Protein AF-A0A7S2QL88-F1 (afdb_monomer)

Foldseek 3Di:
DDDDPPVNVVVVVVVQCPDPVCVVPPVVVVVCCLQVHCVVLVVLLDVVVLVVLVPDALLV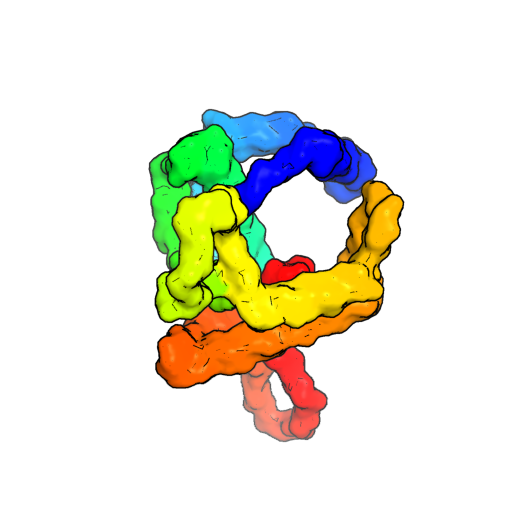NLVVLLVVLVSQCVNCVVVVNDHDPSVVSNCVSCVLNVLLVLLVVVVVCLQFPPPCVVDDPPDPPVPPDPTDTDPVNVVLVVLCVVPFDPPDPDGDDPPDPSVVVSLVVVQVVSVVVCVDPVNVSPVSCVSFAHDDDDDDVPDDPPDPPDRTSYRSSD

Solvent-accessible surface area (backbone atoms only — not comparable to full-atom values): 13022 Å² total; per-residue (Å²): 131,80,87,75,54,68,68,59,51,53,49,51,51,51,53,55,66,67,31,77,93,41,63,86,55,60,60,66,61,52,50,46,42,59,77,76,38,61,68,56,44,53,51,58,39,30,69,67,48,45,53,53,44,74,73,40,59,61,37,56,38,38,52,47,47,55,50,52,50,51,52,51,52,54,43,11,64,75,48,81,73,39,70,66,76,57,52,56,49,30,44,69,65,39,56,65,46,57,44,52,47,55,50,48,51,52,51,50,50,57,35,38,46,77,70,59,77,82,68,63,100,60,67,90,82,67,70,81,66,67,90,51,66,16,76,67,38,50,55,50,50,52,53,49,61,70,71,48,71,81,91,53,101,60,81,79,58,88,82,37,65,66,61,47,50,48,40,53,53,53,48,50,56,51,51,58,54,34,55,35,86,91,62,62,34,58,78,51,50,57,60,28,38,37,82,77,74,80,86,58,96,82,66,70,88,68,73,83,70,69,68,55,43,46,62,94,80,108

pLDDT: mean 86.11, std 13.13, range [46.38, 98.25]

Structure (mmCIF, N/CA/C/O backbone):
data_AF-A0A7S2QL88-F1
#
_entry.id   AF-A0A7S2QL88-F1
#
loop_
_atom_site.group_PDB
_atom_site.id
_atom_site.type_symbol
_atom_site.label_atom_id
_atom_site.label_alt_id
_atom_site.label_comp_id
_atom_site.label_asym_id
_atom_site.label_entity_id
_atom_site.label_seq_id
_atom_site.pdbx_PDB_ins_code
_atom_site.Cartn_x
_atom_site.Cartn_y
_atom_site.Cartn_z
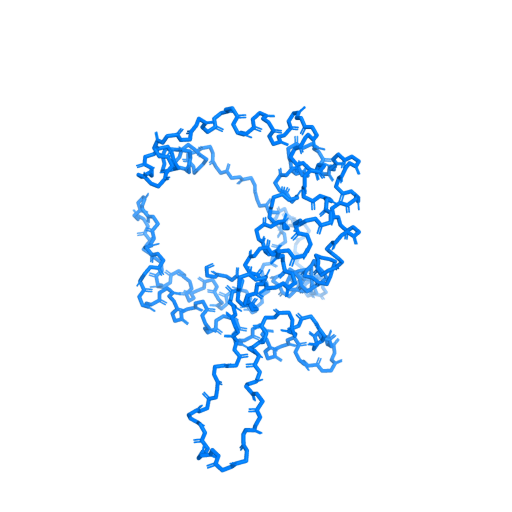_atom_site.occupancy
_atom_site.B_iso_or_equiv
_atom_site.auth_seq_id
_atom_site.auth_comp_id
_atom_site.auth_asym_id
_atom_site.auth_atom_id
_atom_site.pdbx_PDB_model_num
ATOM 1 N N . GLU A 1 1 ? -4.659 6.250 -10.964 1.00 46.38 1 GLU A N 1
ATOM 2 C CA . GLU A 1 1 ? -5.204 4.892 -11.189 1.00 46.38 1 GLU A CA 1
ATOM 3 C C . GLU A 1 1 ? -6.300 5.012 -12.235 1.00 46.38 1 GLU A C 1
ATOM 5 O O . GLU A 1 1 ? -6.979 6.031 -12.216 1.00 46.38 1 GLU A O 1
ATOM 10 N N . GLY A 1 2 ? -6.430 4.065 -13.169 1.00 54.59 2 GLY A N 1
ATOM 11 C CA . GLY A 1 2 ? -7.443 4.151 -14.232 1.00 54.59 2 GLY A CA 1
ATOM 12 C C . GLY A 1 2 ? -8.878 4.189 -13.689 1.00 54.59 2 GLY A C 1
ATOM 13 O O . GLY A 1 2 ? -9.133 3.839 -12.528 1.00 54.59 2 GLY A O 1
ATOM 14 N N . GLU A 1 3 ? -9.828 4.628 -14.514 1.00 62.50 3 GLU A N 1
ATOM 15 C CA . GLU A 1 3 ? -11.246 4.395 -14.235 1.00 62.50 3 GLU A CA 1
ATOM 16 C C . GLU A 1 3 ? -11.482 2.890 -14.086 1.00 62.50 3 GLU A C 1
ATOM 18 O O . GLU A 1 3 ? -11.000 2.086 -14.883 1.00 62.50 3 GLU A O 1
ATOM 23 N N . VAL A 1 4 ? -12.170 2.499 -13.013 1.00 64.50 4 VAL A N 1
ATOM 24 C CA . VAL A 1 4 ? -12.531 1.096 -12.808 1.00 64.50 4 VAL A CA 1
ATOM 25 C C . VAL A 1 4 ? -13.757 0.845 -13.679 1.00 64.50 4 VAL A C 1
ATOM 27 O O . VAL A 1 4 ? -14.762 1.528 -13.472 1.00 64.50 4 VAL A O 1
ATOM 30 N N . PRO A 1 5 ? -13.720 -0.107 -14.628 1.00 78.44 5 PRO A N 1
ATOM 31 C CA . PRO A 1 5 ? -14.884 -0.404 -15.451 1.00 78.44 5 PRO A CA 1
ATOM 32 C C . PRO A 1 5 ? -16.102 -0.706 -14.574 1.00 78.44 5 PRO A C 1
ATOM 34 O O . PRO A 1 5 ? -15.983 -1.436 -13.588 1.00 78.44 5 PRO A O 1
ATOM 37 N N . VAL A 1 6 ? -17.281 -0.198 -14.943 1.00 78.12 6 VAL A N 1
ATOM 38 C CA . VAL A 1 6 ? -18.529 -0.365 -14.165 1.00 78.12 6 VAL A CA 1
ATOM 39 C C . VAL A 1 6 ? -18.801 -1.836 -13.824 1.00 78.12 6 VAL A C 1
ATOM 41 O O . VAL A 1 6 ? -19.208 -2.162 -12.712 1.00 78.12 6 VAL A O 1
ATOM 44 N N . LEU A 1 7 ? -18.489 -2.754 -14.742 1.00 76.44 7 LEU A N 1
ATOM 45 C CA . LEU A 1 7 ? -18.604 -4.197 -14.510 1.00 76.44 7 LEU A CA 1
ATOM 46 C C . LEU A 1 7 ? -17.690 -4.697 -13.381 1.00 76.44 7 LEU A C 1
ATOM 48 O O . LEU A 1 7 ? -18.097 -5.529 -12.575 1.00 76.44 7 LEU A O 1
ATOM 52 N N . ALA A 1 8 ? -16.459 -4.191 -13.291 1.00 72.69 8 ALA A N 1
ATOM 53 C CA . ALA A 1 8 ? -15.547 -4.532 -12.203 1.00 72.69 8 ALA A CA 1
ATOM 54 C C . ALA A 1 8 ? -16.041 -3.973 -10.860 1.00 72.69 8 ALA A C 1
ATOM 56 O O . ALA A 1 8 ? -15.973 -4.680 -9.855 1.00 72.69 8 ALA A O 1
ATOM 57 N N . LEU A 1 9 ? -16.610 -2.762 -10.856 1.00 75.50 9 LEU A N 1
ATOM 58 C CA . LEU A 1 9 ? -17.231 -2.174 -9.667 1.00 75.50 9 LEU A CA 1
ATOM 59 C C . LEU A 1 9 ? -18.405 -3.030 -9.166 1.00 75.50 9 LEU A C 1
ATOM 61 O O . LEU A 1 9 ? -18.425 -3.420 -8.000 1.00 75.50 9 LEU A O 1
ATOM 65 N N . ASN A 1 10 ? -19.337 -3.384 -10.053 1.00 76.81 10 ASN A N 1
ATOM 66 C CA . ASN A 1 10 ? -20.507 -4.197 -9.707 1.00 76.81 10 ASN A CA 1
ATOM 67 C C . ASN A 1 10 ? -20.107 -5.573 -9.160 1.00 76.81 10 ASN A C 1
ATOM 69 O O . ASN A 1 10 ? -20.681 -6.031 -8.173 1.00 76.81 10 ASN A O 1
ATOM 73 N N . ARG A 1 11 ? -19.084 -6.210 -9.747 1.00 77.38 11 ARG A N 1
ATOM 74 C CA . ARG A 1 11 ? -18.528 -7.471 -9.231 1.00 77.38 11 ARG A CA 1
ATOM 75 C C . ARG A 1 11 ? -17.928 -7.313 -7.839 1.00 77.38 11 ARG A C 1
ATOM 77 O O . ARG A 1 11 ? -18.166 -8.163 -6.988 1.00 77.38 11 ARG A O 1
ATOM 84 N N . GLY A 1 12 ? -17.188 -6.231 -7.598 1.00 76.75 12 GLY A N 1
ATOM 85 C CA . GLY A 1 12 ? -16.617 -5.936 -6.284 1.00 76.75 12 GLY A CA 1
ATOM 86 C C . GLY A 1 12 ? -17.692 -5.776 -5.209 1.00 76.75 12 GLY A C 1
ATOM 87 O O . GLY A 1 12 ? -17.584 -6.372 -4.138 1.00 76.75 12 GLY A O 1
ATOM 88 N N . VAL A 1 13 ? -18.764 -5.040 -5.518 1.00 75.81 13 VAL A N 1
ATOM 89 C CA . VAL A 1 13 ? -19.912 -4.873 -4.613 1.00 75.81 13 VAL A CA 1
ATOM 90 C C . VAL A 1 13 ? -20.611 -6.209 -4.367 1.00 75.81 13 VAL A C 1
ATOM 92 O O . VAL A 1 13 ? -20.814 -6.572 -3.211 1.00 75.81 13 VAL A O 1
ATOM 95 N N . ALA A 1 14 ? -20.919 -6.971 -5.421 1.00 78.81 14 ALA A N 1
ATOM 96 C CA . ALA A 1 14 ? -21.564 -8.277 -5.297 1.00 78.81 14 ALA A CA 1
ATOM 97 C C . ALA A 1 14 ? -20.733 -9.239 -4.429 1.00 78.81 14 ALA A C 1
ATOM 99 O O . ALA A 1 14 ? -21.257 -9.814 -3.474 1.00 78.81 14 ALA A O 1
ATOM 100 N N . ALA A 1 15 ? -19.425 -9.336 -4.691 1.00 79.62 15 ALA A N 1
ATOM 101 C CA . ALA A 1 15 ? -18.502 -10.151 -3.907 1.00 79.62 15 ALA A CA 1
ATOM 102 C C . ALA A 1 15 ? -18.477 -9.721 -2.432 1.00 79.62 15 ALA A C 1
ATOM 104 O O . ALA A 1 15 ? -18.618 -10.569 -1.550 1.00 79.62 15 ALA A O 1
ATOM 105 N N . PHE A 1 16 ? -18.382 -8.413 -2.155 1.00 76.12 16 PHE A N 1
ATOM 106 C CA . PHE A 1 16 ? -18.421 -7.880 -0.792 1.00 76.12 16 PHE A CA 1
ATOM 107 C C . PHE A 1 16 ? -19.722 -8.252 -0.071 1.00 76.12 16 PHE A C 1
ATOM 109 O O . PHE A 1 16 ? -19.675 -8.782 1.037 1.00 76.12 16 PHE A O 1
ATOM 116 N N . THR A 1 17 ? -20.875 -8.050 -0.716 1.00 76.19 17 THR A N 1
ATOM 117 C CA . THR A 1 17 ? -22.190 -8.373 -0.135 1.00 76.19 17 THR A CA 1
ATOM 118 C C . THR A 1 17 ? -22.422 -9.871 0.054 1.00 76.19 17 THR A C 1
ATOM 120 O O . THR A 1 17 ? -23.142 -10.264 0.964 1.00 76.19 17 THR A O 1
ATOM 123 N N . SER A 1 18 ? -21.793 -10.712 -0.772 1.00 79.06 18 SER A N 1
ATOM 124 C CA . SER A 1 18 ? -21.872 -12.173 -0.656 1.00 79.06 18 SER A CA 1
ATOM 125 C C . SER A 1 18 ? -20.933 -12.757 0.405 1.00 79.06 18 SER A C 1
ATOM 127 O O . SER A 1 18 ? -21.016 -13.947 0.709 1.00 79.06 18 SER A O 1
ATOM 129 N N . SER A 1 19 ? -20.025 -11.948 0.963 1.00 79.94 19 SER A N 1
ATOM 130 C CA . SER A 1 19 ? -19.038 -12.426 1.927 1.00 79.94 19 SER A CA 1
ATOM 131 C C . SER A 1 19 ? -19.711 -12.822 3.246 1.00 79.94 19 SER A C 1
ATOM 133 O O . SER A 1 19 ? -20.303 -11.964 3.908 1.00 79.94 19 SER A O 1
ATOM 135 N N . PRO A 1 20 ? -19.564 -14.078 3.711 1.00 80.62 20 PRO A N 1
ATOM 136 C CA . PRO A 1 20 ? -20.167 -14.525 4.967 1.00 80.62 20 PRO A CA 1
ATOM 137 C C . PRO A 1 20 ? -19.591 -13.786 6.183 1.00 80.62 20 PRO A C 1
ATOM 139 O O . PRO A 1 20 ? -20.268 -13.646 7.197 1.00 80.62 20 PRO A O 1
ATOM 142 N N . ILE A 1 21 ? -18.369 -13.252 6.065 1.00 79.94 21 ILE A N 1
ATOM 143 C CA . ILE A 1 21 ? -17.697 -12.463 7.110 1.00 79.94 21 ILE A CA 1
ATOM 144 C C . ILE A 1 21 ? -18.442 -11.146 7.369 1.00 79.94 21 ILE A C 1
ATOM 146 O O . ILE A 1 21 ? -18.459 -10.649 8.492 1.00 79.94 21 ILE A O 1
ATOM 150 N N . TYR A 1 22 ? -19.087 -10.598 6.338 1.00 77.88 22 TYR A N 1
ATOM 151 C CA . TYR A 1 22 ? -19.799 -9.323 6.391 1.00 77.88 22 TYR A CA 1
ATOM 152 C C . TYR A 1 22 ? -21.311 -9.489 6.228 1.00 77.88 22 TYR A C 1
ATOM 154 O O . TYR A 1 22 ? -22.000 -8.500 6.006 1.00 77.88 22 TYR A O 1
ATOM 162 N N . GLY A 1 23 ? -21.853 -10.703 6.382 1.00 76.12 23 GLY A N 1
ATOM 163 C CA . GLY A 1 23 ? -23.277 -10.977 6.149 1.00 76.12 23 GLY A CA 1
ATOM 164 C C . GLY A 1 23 ? -24.238 -10.177 7.042 1.00 76.12 23 GLY A C 1
ATOM 165 O O . GLY A 1 23 ? -25.390 -9.975 6.678 1.00 76.12 23 GLY A O 1
ATOM 166 N N . GLN A 1 24 ? -23.764 -9.682 8.192 1.00 81.62 24 GLN A N 1
ATOM 167 C CA . GLN A 1 24 ? -24.521 -8.789 9.084 1.00 81.62 24 GLN A CA 1
ATOM 168 C C . GLN A 1 24 ? -24.176 -7.301 8.900 1.00 81.62 24 GLN A C 1
ATOM 170 O O . GLN A 1 24 ? -24.785 -6.435 9.526 1.00 81.62 24 GLN A O 1
ATOM 175 N N . CYS A 1 25 ? -23.187 -6.981 8.065 1.00 81.94 25 CYS A N 1
ATOM 176 C CA . CYS A 1 25 ? -22.765 -5.613 7.822 1.00 81.94 25 CYS A CA 1
ATOM 177 C C . CYS A 1 25 ? -23.679 -4.971 6.776 1.00 81.94 25 CYS A C 1
ATOM 179 O O . CYS A 1 25 ? -23.724 -5.390 5.619 1.00 81.94 25 CYS A O 1
ATOM 181 N N . GLN A 1 26 ? -24.384 -3.907 7.160 1.00 85.88 26 GLN A N 1
ATOM 182 C CA . GLN A 1 26 ? -25.109 -3.080 6.200 1.00 85.88 26 GLN A CA 1
ATOM 183 C C . GLN A 1 26 ? -24.107 -2.222 5.418 1.00 85.88 26 GLN A C 1
ATOM 185 O O . GLN A 1 26 ? -23.820 -1.086 5.790 1.00 85.88 26 GLN A O 1
ATOM 190 N N . ALA A 1 27 ? -23.571 -2.788 4.333 1.00 81.44 27 ALA A N 1
ATOM 191 C CA . ALA A 1 27 ? -22.531 -2.186 3.498 1.00 81.44 27 ALA A CA 1
ATOM 192 C C . ALA A 1 27 ? -22.819 -0.718 3.152 1.00 81.44 27 ALA A C 1
ATOM 194 O O . ALA A 1 27 ? -21.962 0.138 3.329 1.00 81.44 27 ALA A O 1
ATOM 195 N N . GLN A 1 28 ? -24.045 -0.420 2.714 1.00 82.94 28 GLN A N 1
ATOM 196 C CA . GLN A 1 28 ? -24.441 0.938 2.334 1.00 82.94 28 GLN A CA 1
ATOM 197 C C . GLN A 1 28 ? -24.420 1.903 3.520 1.00 82.94 28 GLN A C 1
ATOM 199 O O . GLN A 1 28 ? -23.892 2.999 3.390 1.00 82.94 28 GLN A O 1
ATOM 204 N N . VAL A 1 29 ? -24.898 1.482 4.694 1.00 88.00 29 VAL A N 1
ATOM 205 C CA . VAL A 1 29 ? -24.848 2.311 5.909 1.00 88.00 29 VAL A CA 1
ATOM 206 C C . VAL A 1 29 ? -23.404 2.582 6.317 1.00 88.00 29 VAL A C 1
ATOM 208 O O . VAL A 1 29 ? -23.073 3.714 6.660 1.00 88.00 29 VAL A O 1
ATOM 211 N N . LEU A 1 30 ? -22.528 1.576 6.229 1.00 86.31 30 LEU A N 1
ATOM 212 C CA . LEU A 1 30 ? -21.107 1.752 6.516 1.00 86.31 30 LEU A CA 1
ATOM 213 C C . LEU A 1 30 ? -20.441 2.705 5.517 1.00 86.31 30 LEU A C 1
ATOM 215 O O . LEU A 1 30 ? -19.678 3.569 5.931 1.00 86.31 30 LEU A O 1
ATOM 219 N N . LEU A 1 31 ? -20.733 2.578 4.219 1.00 86.75 31 LEU A N 1
ATOM 220 C CA . LEU A 1 31 ? -20.180 3.459 3.187 1.00 86.75 31 LEU A CA 1
ATOM 221 C C . LEU A 1 31 ? -20.700 4.895 3.327 1.00 86.75 31 LEU A C 1
ATOM 223 O O . LEU A 1 31 ? -19.913 5.828 3.201 1.00 86.75 31 LEU A O 1
ATOM 227 N N . THR A 1 32 ? -21.984 5.087 3.630 1.00 89.44 32 THR A N 1
ATOM 228 C CA . THR A 1 32 ? -22.555 6.405 3.949 1.00 89.44 32 THR A CA 1
ATOM 229 C C . THR A 1 32 ? -21.913 6.985 5.207 1.00 89.44 32 THR A C 1
ATOM 231 O O . THR A 1 32 ? -21.473 8.129 5.205 1.00 89.44 32 THR A O 1
ATOM 234 N N . GLY A 1 33 ? -21.773 6.193 6.272 1.00 91.19 33 GLY A N 1
ATOM 235 C CA . GLY A 1 33 ? -21.070 6.614 7.484 1.00 91.19 33 GLY A CA 1
ATOM 236 C C . GLY A 1 33 ? -19.604 6.964 7.223 1.00 91.19 33 GLY A C 1
ATOM 237 O O . GLY A 1 33 ? -19.096 7.934 7.775 1.00 91.19 33 GLY A O 1
ATOM 238 N N . TRP A 1 34 ? -18.929 6.217 6.347 1.00 92.12 34 TRP A N 1
ATOM 239 C CA . TRP A 1 34 ? -17.544 6.479 5.979 1.00 92.12 34 TRP A CA 1
ATOM 240 C C . TRP A 1 34 ? -17.406 7.762 5.173 1.00 92.12 34 TRP A C 1
ATOM 242 O O . TRP A 1 34 ? -16.632 8.616 5.577 1.00 92.12 34 TRP A O 1
ATOM 252 N N . TYR A 1 35 ? -18.127 7.920 4.061 1.00 91.94 35 TYR A N 1
ATOM 253 C CA . TYR A 1 35 ? -17.905 9.027 3.122 1.00 91.94 35 TYR A CA 1
ATOM 254 C C . TYR A 1 35 ? -18.670 10.308 3.464 1.00 91.94 35 TYR A C 1
ATOM 256 O O . TYR A 1 35 ? -18.192 11.396 3.150 1.00 91.94 35 TYR A O 1
ATOM 264 N N . ASP A 1 36 ? -19.823 10.198 4.123 1.00 93.19 36 ASP A N 1
ATOM 265 C CA . ASP A 1 36 ? -20.728 11.332 4.325 1.00 93.19 36 ASP A CA 1
ATOM 266 C C . ASP A 1 36 ? -20.719 11.835 5.784 1.00 93.19 36 ASP A C 1
ATOM 268 O O . ASP A 1 36 ? -21.192 12.937 6.058 1.00 93.19 36 ASP A O 1
ATOM 272 N N . GLN A 1 37 ? -20.140 11.080 6.731 1.00 96.00 37 GLN A N 1
ATOM 273 C CA . GLN A 1 37 ? -20.057 11.456 8.152 1.00 96.00 37 GLN A CA 1
ATOM 274 C C . GLN A 1 37 ? -18.613 11.475 8.669 1.00 96.00 37 GLN A C 1
ATOM 276 O O . GLN A 1 37 ? -17.758 10.716 8.216 1.00 96.00 37 GLN A O 1
ATOM 281 N N . ASN A 1 38 ? -18.337 12.333 9.655 1.00 96.25 38 ASN A N 1
ATOM 282 C CA . ASN A 1 38 ? -16.991 12.492 10.224 1.00 96.25 38 ASN A CA 1
ATOM 283 C C . ASN A 1 38 ? -16.686 11.531 11.381 1.00 96.25 38 ASN A C 1
ATOM 285 O O . ASN A 1 38 ? -15.522 11.316 11.693 1.00 96.25 38 ASN A O 1
ATOM 289 N N . GLN A 1 39 ? -17.708 10.904 11.973 1.00 95.88 39 GLN A N 1
ATOM 290 C CA . GLN A 1 39 ? -17.581 10.119 13.209 1.00 95.88 39 GLN A CA 1
ATOM 291 C C . GLN A 1 39 ? -16.533 9.002 13.116 1.00 95.88 39 GLN A C 1
ATOM 293 O O . GLN A 1 39 ? -15.786 8.771 14.065 1.00 95.88 39 GLN A O 1
ATOM 298 N N . LEU A 1 40 ? -16.452 8.316 11.970 1.00 94.44 40 LEU A N 1
ATOM 299 C CA . LEU A 1 40 ? -15.442 7.280 11.765 1.00 94.44 40 LEU A CA 1
ATOM 300 C C . LEU A 1 40 ? -14.040 7.886 11.657 1.00 94.44 40 LEU A C 1
ATOM 302 O O . LEU A 1 40 ? -13.125 7.382 12.295 1.00 94.44 40 LEU A O 1
ATOM 306 N N . LEU A 1 41 ? -13.853 8.988 10.928 1.00 96.31 41 LEU A N 1
ATOM 307 C CA . LEU A 1 41 ? -12.546 9.650 10.870 1.00 96.31 41 LEU A CA 1
ATOM 308 C C . LEU A 1 41 ? -12.113 10.178 12.242 1.00 96.31 41 LEU A C 1
ATOM 310 O O . LEU A 1 41 ? -10.949 10.025 12.602 1.00 96.31 41 LEU A O 1
ATOM 314 N N . ASP A 1 42 ? -13.047 10.715 13.026 1.00 97.25 42 ASP A N 1
ATOM 315 C CA . ASP A 1 42 ? -12.789 11.188 14.389 1.00 97.25 42 ASP A CA 1
ATOM 316 C C . ASP A 1 42 ? -12.366 10.037 15.312 1.00 97.25 42 ASP A C 1
ATOM 318 O O . ASP A 1 42 ? -11.435 10.183 16.102 1.00 97.25 42 ASP A O 1
ATOM 322 N N . LEU A 1 43 ? -12.983 8.858 15.162 1.00 96.62 43 LEU A N 1
ATOM 323 C CA . LEU A 1 43 ? -12.564 7.646 15.865 1.00 96.62 43 LEU A CA 1
ATOM 324 C C . LEU A 1 43 ? -11.131 7.242 15.487 1.00 96.62 43 LEU A C 1
ATOM 326 O O . LEU A 1 43 ? -10.328 6.956 16.372 1.00 96.62 43 LEU A O 1
ATOM 330 N N . PHE A 1 44 ? -10.795 7.229 14.192 1.00 96.88 44 PHE A N 1
ATOM 331 C CA . PHE A 1 44 ? -9.446 6.890 13.717 1.00 96.88 44 PHE A CA 1
ATOM 332 C C . PHE A 1 44 ? -8.395 7.919 14.146 1.00 96.88 44 PHE A C 1
ATOM 334 O O . PHE A 1 44 ? -7.260 7.542 14.424 1.00 96.88 44 PHE A O 1
ATOM 341 N N . ALA A 1 45 ? -8.763 9.196 14.236 1.00 97.56 45 ALA A N 1
ATOM 342 C CA . ALA A 1 45 ? -7.914 10.252 14.780 1.00 97.56 45 ALA A CA 1
ATOM 343 C C . ALA A 1 45 ? -7.768 10.175 16.314 1.00 97.56 45 ALA A C 1
ATOM 345 O O . ALA A 1 45 ? -6.953 10.890 16.894 1.00 97.56 45 ALA A O 1
ATOM 346 N N . GLY A 1 46 ? -8.545 9.318 16.982 1.00 97.12 46 GLY A N 1
ATOM 347 C CA . GLY A 1 46 ? -8.524 9.155 18.427 1.00 97.12 46 GLY A CA 1
ATOM 348 C C . GLY A 1 46 ? -7.263 8.445 18.946 1.00 97.12 46 GLY A C 1
ATOM 349 O O . GLY A 1 46 ? -6.729 7.533 18.300 1.00 97.12 46 GLY A O 1
ATOM 350 N N . PRO A 1 47 ? -6.804 8.781 20.166 1.00 97.69 47 PRO A N 1
ATOM 351 C CA . PRO A 1 47 ? -5.612 8.177 20.760 1.00 97.69 47 PRO A CA 1
ATOM 352 C C . PRO A 1 47 ? -5.759 6.666 20.992 1.00 97.69 47 PRO A C 1
ATOM 354 O O . PRO A 1 47 ? -4.769 5.943 20.951 1.00 97.69 47 PRO A O 1
ATOM 357 N N . GLN A 1 48 ? -6.981 6.162 21.185 1.00 97.50 48 GLN A N 1
ATOM 358 C CA . GLN A 1 48 ? -7.242 4.741 21.425 1.00 97.50 48 GLN A CA 1
ATOM 359 C C . GLN A 1 48 ? -6.848 3.883 20.218 1.00 97.50 48 GLN A C 1
ATOM 361 O O . GLN A 1 48 ? -6.243 2.823 20.388 1.00 97.50 48 GLN A O 1
ATOM 366 N N . ILE A 1 49 ? -7.146 4.351 19.000 1.00 97.81 49 ILE A N 1
ATOM 367 C CA . ILE A 1 49 ? -6.772 3.641 17.773 1.00 97.81 49 ILE A CA 1
ATOM 368 C C . ILE A 1 49 ? -5.257 3.675 17.586 1.00 97.81 49 ILE A C 1
ATOM 370 O O . ILE A 1 49 ? -4.675 2.660 17.206 1.00 97.81 49 ILE A O 1
ATOM 374 N N . ARG A 1 50 ? -4.589 4.784 17.932 1.00 97.81 50 ARG A N 1
ATOM 375 C CA . ARG A 1 50 ? -3.121 4.826 17.929 1.00 97.81 50 ARG A CA 1
ATOM 376 C C . ARG A 1 50 ? -2.509 3.843 18.912 1.00 97.81 50 ARG A C 1
ATOM 378 O O . ARG A 1 50 ? -1.610 3.108 18.525 1.00 97.81 50 ARG A O 1
ATOM 385 N N . THR A 1 51 ? -2.988 3.800 20.152 1.00 98.25 51 THR A N 1
ATOM 386 C CA . THR A 1 51 ? -2.481 2.847 21.146 1.00 98.25 51 THR A CA 1
ATOM 387 C C . THR A 1 51 ? -2.672 1.410 20.667 1.00 98.25 51 THR A C 1
ATOM 389 O O . THR A 1 51 ? -1.738 0.615 20.727 1.00 98.25 51 THR A O 1
ATOM 392 N N . ALA A 1 52 ? -3.846 1.080 20.120 1.00 98.00 52 ALA A N 1
ATOM 393 C CA . ALA A 1 52 ? -4.099 -0.239 19.546 1.00 98.00 52 ALA A CA 1
ATOM 394 C C . ALA A 1 52 ? -3.153 -0.551 18.375 1.00 98.00 52 ALA A C 1
ATOM 396 O O . ALA A 1 52 ? -2.633 -1.663 18.290 1.00 98.00 52 ALA A O 1
ATOM 397 N N . TYR A 1 53 ? -2.899 0.431 17.504 1.00 97.88 53 TYR A N 1
ATOM 398 C CA . TYR A 1 53 ? -1.918 0.327 16.431 1.00 97.88 53 TYR A CA 1
ATOM 399 C C . TYR A 1 53 ? -0.521 0.045 16.989 1.00 97.88 53 TYR A C 1
ATOM 401 O O . TYR A 1 53 ? 0.079 -0.944 16.589 1.00 97.88 53 TYR A O 1
ATOM 409 N N . ASP A 1 54 ? -0.025 0.827 17.948 1.00 97.06 54 ASP A N 1
ATOM 410 C CA . ASP A 1 54 ? 1.323 0.673 18.511 1.00 97.06 54 ASP A CA 1
ATOM 411 C C . ASP A 1 54 ? 1.531 -0.669 19.226 1.00 97.06 54 ASP A C 1
ATOM 413 O O . ASP A 1 54 ? 2.614 -1.249 19.138 1.00 97.06 54 ASP A O 1
ATOM 417 N 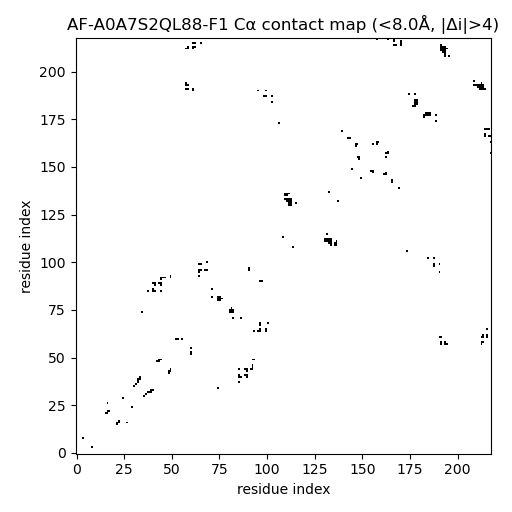N . CYS A 1 55 ? 0.492 -1.198 19.877 1.00 97.12 55 CYS A N 1
ATOM 418 C CA . CYS A 1 55 ? 0.524 -2.511 20.525 1.00 97.12 55 CYS A CA 1
ATOM 419 C C . CYS A 1 55 ? 0.353 -3.690 19.550 1.00 97.12 55 CYS A C 1
ATOM 421 O O . CYS A 1 55 ? 0.550 -4.845 19.939 1.00 97.12 55 CYS A O 1
ATOM 423 N N . ALA A 1 56 ? -0.042 -3.449 18.297 1.00 96.31 56 ALA A N 1
ATOM 424 C CA . ALA A 1 56 ? -0.272 -4.514 17.333 1.00 96.31 56 ALA A CA 1
ATOM 425 C C . ALA A 1 56 ? 1.042 -5.080 16.769 1.00 96.31 56 ALA A C 1
ATOM 427 O O . ALA A 1 56 ? 2.035 -4.381 16.559 1.00 96.31 56 ALA A O 1
ATOM 428 N N . LYS A 1 57 ? 1.019 -6.374 16.417 1.00 94.31 57 LYS A N 1
ATOM 429 C CA . LYS A 1 57 ? 2.126 -7.026 15.697 1.00 94.31 57 LYS A CA 1
ATOM 430 C C . LYS A 1 57 ? 2.454 -6.243 14.424 1.00 94.31 57 LYS A C 1
ATOM 432 O O . LYS A 1 57 ? 1.539 -5.852 13.698 1.00 94.31 57 LYS A O 1
ATOM 437 N N . LYS A 1 58 ? 3.740 -6.094 14.086 1.00 93.88 58 LYS A N 1
ATOM 438 C CA . LYS A 1 58 ? 4.192 -5.291 12.932 1.00 93.88 58 LYS A CA 1
ATOM 439 C C . LYS A 1 58 ? 3.471 -5.589 11.617 1.00 93.88 58 LYS A C 1
ATOM 441 O O . LYS A 1 58 ? 3.085 -4.662 10.915 1.00 93.88 58 LYS A O 1
ATOM 446 N N . ARG A 1 59 ? 3.202 -6.864 11.319 1.00 93.25 59 ARG A N 1
ATOM 447 C CA . ARG A 1 59 ? 2.436 -7.258 10.122 1.00 93.25 59 ARG A CA 1
ATOM 448 C C . ARG A 1 59 ? 1.039 -6.627 10.060 1.00 93.25 59 ARG A C 1
ATOM 450 O O . ARG A 1 59 ? 0.601 -6.209 8.996 1.00 93.25 59 ARG A O 1
ATOM 457 N N . LEU A 1 60 ? 0.360 -6.525 11.207 1.00 94.62 60 LEU A N 1
ATOM 458 C CA . LEU A 1 60 ? -0.981 -5.946 11.314 1.00 94.62 60 LEU A CA 1
ATOM 459 C C . LEU A 1 60 ? -0.924 -4.421 11.223 1.00 94.62 60 LEU A C 1
ATOM 461 O O . LEU A 1 60 ? -1.790 -3.821 10.597 1.00 94.62 60 LEU A O 1
ATOM 465 N N . ARG A 1 61 ? 0.128 -3.806 11.779 1.00 96.38 61 ARG A N 1
ATOM 466 C CA . ARG A 1 61 ? 0.407 -2.372 11.621 1.00 96.38 61 ARG A CA 1
ATOM 467 C C . ARG A 1 61 ? 0.602 -2.003 10.152 1.00 96.38 61 ARG A C 1
ATOM 469 O O . ARG A 1 61 ? -0.073 -1.112 9.648 1.00 96.38 61 ARG A O 1
ATOM 476 N N . ALA A 1 62 ? 1.458 -2.734 9.442 1.00 95.00 62 ALA A N 1
ATOM 477 C CA . ALA A 1 62 ? 1.698 -2.520 8.018 1.00 95.00 62 ALA A CA 1
ATOM 478 C C . ALA A 1 62 ? 0.422 -2.712 7.177 1.00 95.00 62 ALA A C 1
ATOM 480 O O . ALA A 1 62 ? 0.095 -1.864 6.346 1.00 95.00 62 ALA A O 1
ATOM 481 N N . GLN A 1 63 ? -0.346 -3.776 7.441 1.00 94.44 63 GLN A N 1
ATOM 482 C CA . GLN A 1 63 ? -1.635 -4.008 6.785 1.00 94.44 63 GLN A CA 1
ATOM 483 C C . GLN A 1 63 ? -2.622 -2.857 7.035 1.00 94.44 63 GLN A C 1
ATOM 485 O O . GLN A 1 63 ? -3.278 -2.397 6.097 1.00 94.44 63 GLN A O 1
ATOM 490 N N . PHE A 1 64 ? -2.707 -2.375 8.279 1.00 95.94 64 PHE A N 1
ATOM 491 C CA . PHE A 1 64 ? -3.537 -1.235 8.662 1.00 95.94 64 PHE A CA 1
ATOM 492 C C . PHE A 1 64 ? -3.138 0.033 7.902 1.00 95.94 64 PHE A C 1
ATOM 494 O O . PHE A 1 64 ? -4.005 0.668 7.308 1.00 95.94 64 PHE A O 1
ATOM 501 N N . LEU A 1 65 ? -1.844 0.365 7.832 1.00 96.31 65 LEU A N 1
ATOM 502 C CA . LEU A 1 65 ? -1.359 1.530 7.082 1.00 96.31 65 LEU A CA 1
ATOM 503 C C . LEU A 1 65 ? -1.714 1.451 5.595 1.00 96.31 65 LEU A C 1
ATOM 505 O O . LEU A 1 65 ? -2.204 2.426 5.022 1.00 96.31 65 LEU A O 1
ATOM 509 N N . CYS A 1 66 ? -1.512 0.290 4.965 1.00 94.62 66 CYS A N 1
ATOM 510 C CA . CYS A 1 66 ? -1.871 0.100 3.562 1.00 94.62 66 CYS A CA 1
ATOM 511 C C . CYS A 1 66 ? -3.384 0.232 3.343 1.00 94.62 66 CYS A C 1
ATOM 513 O O . CYS A 1 66 ? -3.809 0.861 2.373 1.00 94.62 66 CYS A O 1
ATOM 515 N N . ALA A 1 67 ? -4.203 -0.325 4.240 1.00 93.75 67 ALA A N 1
ATOM 516 C CA . ALA A 1 67 ? -5.656 -0.197 4.179 1.00 93.75 67 ALA A CA 1
ATOM 517 C C . ALA A 1 67 ? -6.111 1.257 4.366 1.00 93.75 67 ALA A C 1
ATOM 519 O O . ALA A 1 67 ? -6.910 1.747 3.570 1.00 93.75 67 ALA A O 1
ATOM 520 N N . LEU A 1 68 ? -5.558 1.958 5.356 1.00 95.81 68 LEU A N 1
ATOM 521 C CA . LEU A 1 68 ? -5.890 3.345 5.658 1.00 95.81 68 LEU A CA 1
ATOM 522 C C . LEU A 1 68 ? -5.505 4.271 4.501 1.00 95.81 68 LEU A C 1
ATOM 524 O O . LEU A 1 68 ? -6.322 5.078 4.070 1.00 95.81 68 LEU A O 1
ATOM 528 N N . ASN A 1 69 ? -4.321 4.078 3.908 1.00 94.94 69 ASN A N 1
ATOM 529 C CA . ASN A 1 69 ? -3.913 4.824 2.720 1.00 94.94 69 ASN A CA 1
ATOM 530 C C . ASN A 1 69 ? -4.837 4.572 1.520 1.00 94.94 69 ASN A C 1
ATOM 532 O O . ASN A 1 69 ? -5.210 5.521 0.832 1.00 94.94 69 ASN A O 1
ATOM 536 N N . ARG A 1 70 ? -5.230 3.314 1.270 1.00 93.12 70 ARG A N 1
ATOM 537 C CA . ARG A 1 70 ? -6.209 2.986 0.217 1.00 93.12 70 ARG A CA 1
ATOM 538 C C . ARG A 1 70 ? -7.548 3.672 0.468 1.00 93.12 70 ARG A C 1
ATOM 540 O O . ARG A 1 70 ? -8.134 4.195 -0.473 1.00 93.12 70 ARG A O 1
ATOM 547 N N . ALA A 1 71 ? -8.006 3.714 1.716 1.00 93.31 71 ALA A N 1
ATOM 548 C CA . ALA A 1 71 ? -9.241 4.397 2.075 1.00 93.31 71 ALA A CA 1
ATOM 549 C C . ALA A 1 71 ? -9.149 5.913 1.827 1.00 93.31 71 ALA A C 1
ATOM 551 O O . ALA A 1 71 ? -10.083 6.496 1.279 1.00 93.31 71 ALA A O 1
ATOM 552 N N . THR A 1 72 ? -8.004 6.537 2.125 1.00 94.94 72 THR A N 1
ATOM 553 C CA . THR A 1 72 ? -7.776 7.952 1.804 1.00 94.94 72 THR A CA 1
ATOM 554 C C . THR A 1 72 ? -7.785 8.215 0.298 1.00 94.94 72 THR A C 1
ATOM 556 O O . THR A 1 72 ? -8.375 9.193 -0.146 1.00 94.94 72 THR A O 1
ATOM 559 N N . LEU A 1 73 ? -7.136 7.359 -0.500 1.00 91.88 73 LEU A N 1
ATOM 560 C CA . LEU A 1 73 ? -7.122 7.491 -1.963 1.00 91.88 73 LEU A CA 1
ATOM 561 C C . LEU A 1 73 ? -8.518 7.281 -2.563 1.00 91.88 73 LEU A C 1
ATOM 563 O O . LEU A 1 73 ? -8.909 7.997 -3.482 1.00 91.88 73 LEU A O 1
ATOM 567 N N . ALA A 1 74 ? -9.285 6.330 -2.024 1.00 90.81 74 ALA A N 1
ATOM 568 C CA . ALA A 1 74 ? -10.661 6.091 -2.437 1.00 90.81 74 ALA A CA 1
ATOM 569 C C . ALA A 1 74 ? -11.567 7.295 -2.133 1.00 90.81 74 ALA A C 1
ATOM 571 O O . ALA A 1 74 ? -12.408 7.644 -2.959 1.00 90.81 74 ALA A O 1
ATOM 572 N N . GLU A 1 75 ? -11.386 7.949 -0.981 1.00 93.62 75 GLU A N 1
ATOM 573 C CA . GLU A 1 75 ? -12.088 9.201 -0.680 1.00 93.62 75 GLU A CA 1
ATOM 574 C C . GLU A 1 75 ? -11.666 10.327 -1.623 1.00 93.62 75 GLU A C 1
ATOM 576 O O . GLU A 1 75 ? -12.537 10.950 -2.225 1.00 93.62 75 GLU A O 1
ATOM 581 N N . ALA A 1 76 ? -10.359 10.523 -1.829 1.00 93.44 76 ALA A N 1
ATOM 582 C CA . ALA A 1 76 ? -9.847 11.529 -2.757 1.00 93.44 76 ALA A CA 1
ATOM 583 C C . ALA A 1 76 ? -10.498 11.393 -4.139 1.00 93.44 76 ALA A C 1
ATOM 585 O O . ALA A 1 76 ? -11.078 12.342 -4.660 1.00 93.44 76 ALA A O 1
ATOM 586 N N . LYS A 1 77 ? -10.518 10.173 -4.684 1.00 89.94 77 LYS A N 1
ATOM 587 C CA . LYS A 1 77 ? -11.133 9.886 -5.984 1.00 89.94 77 LYS A CA 1
ATOM 588 C C . LYS A 1 77 ? -12.630 10.216 -6.030 1.00 89.94 77 LYS A C 1
ATOM 590 O O . LYS A 1 77 ? -13.119 10.653 -7.066 1.00 89.94 77 LYS A O 1
ATOM 595 N N . ARG A 1 78 ? -13.367 10.014 -4.931 1.00 89.00 78 ARG A N 1
ATOM 596 C CA . ARG A 1 78 ? -14.805 10.333 -4.843 1.00 89.00 78 ARG A CA 1
ATOM 597 C C . ARG A 1 78 ? -15.067 11.842 -4.786 1.00 89.00 78 ARG A C 1
ATOM 599 O O . ARG A 1 78 ? -16.126 12.282 -5.223 1.00 89.00 78 ARG A O 1
ATOM 606 N N . HIS A 1 79 ? -14.122 12.623 -4.272 1.00 91.50 79 HIS A N 1
ATOM 607 C CA . HIS A 1 79 ? -14.273 14.059 -4.042 1.00 91.50 79 HIS A CA 1
ATOM 608 C C . HIS A 1 79 ? -13.290 14.893 -4.882 1.00 91.50 79 HIS A C 1
ATOM 610 O O . HIS A 1 79 ? -12.689 15.833 -4.371 1.00 91.50 79 HIS A O 1
ATOM 616 N N . ASN A 1 80 ? -13.143 14.578 -6.177 1.00 91.62 80 ASN A N 1
ATOM 617 C CA . ASN A 1 80 ? -12.310 15.335 -7.128 1.00 91.62 80 ASN A CA 1
ATOM 618 C C . ASN A 1 80 ? -10.867 15.555 -6.629 1.00 91.62 80 ASN A C 1
ATOM 620 O O . ASN A 1 80 ? -10.382 16.683 -6.551 1.00 91.62 80 ASN A O 1
ATOM 624 N N . ASP A 1 81 ? -10.213 14.463 -6.233 1.00 92.31 81 ASP A N 1
ATOM 625 C CA . ASP A 1 81 ? -8.859 14.411 -5.667 1.00 92.31 81 ASP A CA 1
ATOM 626 C C . ASP A 1 81 ? -8.671 15.173 -4.338 1.00 92.31 81 ASP A C 1
ATOM 628 O O . ASP A 1 81 ? -7.543 15.389 -3.890 1.00 92.31 81 ASP A O 1
ATOM 632 N N . CYS A 1 82 ? -9.761 15.524 -3.649 1.00 94.19 82 CYS A N 1
ATOM 633 C CA . CYS A 1 82 ? -9.740 16.162 -2.332 1.00 94.19 82 CYS A CA 1
ATOM 634 C C . CYS A 1 82 ? -10.201 15.205 -1.226 1.00 94.19 82 CYS A C 1
ATOM 636 O O . CYS A 1 82 ? -11.045 14.346 -1.440 1.00 94.19 82 CYS A O 1
ATOM 638 N N . VAL A 1 83 ? -9.689 15.374 -0.008 1.00 95.62 83 VAL A N 1
ATOM 639 C CA . VAL A 1 83 ? -10.162 14.635 1.177 1.00 95.62 83 VAL A CA 1
ATOM 640 C C . VAL A 1 83 ? -10.741 15.599 2.203 1.00 95.62 83 VAL A C 1
ATOM 642 O O . VAL A 1 83 ? -10.330 16.760 2.264 1.00 95.62 83 VAL A O 1
ATOM 645 N N . ARG A 1 84 ? -11.695 15.138 3.019 1.00 96.44 84 ARG A N 1
ATOM 646 C CA . ARG A 1 84 ? -12.282 15.972 4.081 1.00 96.44 84 ARG A CA 1
ATOM 647 C C . ARG A 1 84 ? -11.226 16.393 5.104 1.00 96.44 84 ARG A C 1
ATOM 649 O O . ARG A 1 84 ? -10.258 15.674 5.345 1.00 96.44 84 ARG A O 1
ATOM 656 N N . GLY A 1 85 ? -11.447 17.533 5.762 1.00 96.25 85 GLY A N 1
ATOM 657 C CA . GLY A 1 85 ? -10.497 18.116 6.720 1.00 96.25 85 GLY A CA 1
ATOM 658 C C . GLY A 1 85 ? -10.081 17.169 7.854 1.00 96.25 85 GLY A C 1
ATOM 659 O O . GLY A 1 85 ? -8.917 17.166 8.244 1.00 96.25 85 GLY A O 1
ATOM 660 N N . ASN A 1 86 ? -10.982 16.302 8.325 1.00 96.31 86 ASN A N 1
ATOM 661 C CA . ASN A 1 86 ? -10.719 15.343 9.406 1.00 96.31 86 ASN A CA 1
ATOM 662 C C . ASN A 1 86 ? -9.611 14.330 9.060 1.00 96.31 86 ASN A C 1
ATOM 664 O O . ASN A 1 86 ? -8.948 13.818 9.962 1.00 96.31 86 ASN A O 1
ATOM 668 N N . TRP A 1 87 ? -9.321 14.096 7.773 1.00 97.31 87 TRP A N 1
ATOM 669 C CA . TRP A 1 87 ? -8.160 13.296 7.374 1.00 97.31 87 TRP A CA 1
ATOM 670 C C . TRP A 1 87 ? -6.834 13.885 7.830 1.00 97.31 87 TRP A C 1
ATOM 672 O O . TRP A 1 87 ? -5.900 13.121 8.054 1.00 97.31 87 TRP A O 1
ATOM 682 N N . GLN A 1 88 ? -6.736 15.206 8.007 1.00 97.00 88 GLN A N 1
ATOM 683 C CA . GLN A 1 88 ? -5.521 15.827 8.535 1.00 97.00 88 GLN A CA 1
ATOM 684 C C . GLN A 1 88 ? -5.208 15.309 9.942 1.00 97.00 88 GLN A C 1
AT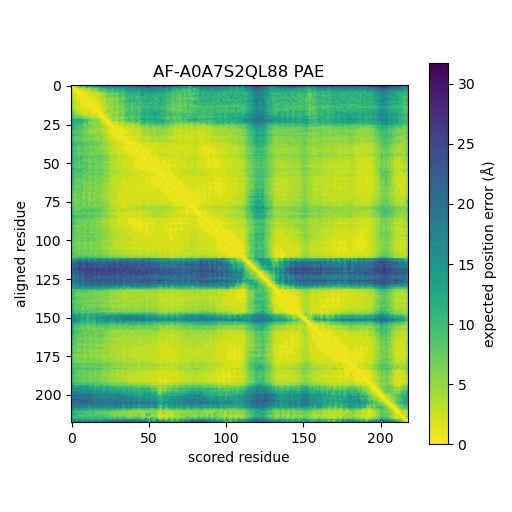OM 686 O O . GLN A 1 88 ? -4.064 14.962 10.222 1.00 97.00 88 GLN A O 1
ATOM 691 N N . ALA A 1 89 ? -6.226 15.151 10.795 1.00 97.94 89 ALA A N 1
ATOM 692 C CA . ALA A 1 89 ? -6.051 14.589 12.131 1.00 97.94 89 ALA A CA 1
ATOM 693 C C . ALA A 1 89 ? -5.620 13.113 12.075 1.00 97.94 89 ALA A C 1
ATOM 695 O O . ALA A 1 89 ? -4.695 12.711 12.777 1.00 97.94 89 ALA A O 1
ATOM 696 N N . VAL A 1 90 ? -6.212 12.319 11.176 1.00 98.06 90 VAL A N 1
ATOM 697 C CA . VAL A 1 90 ? -5.804 10.920 10.951 1.00 98.06 90 VAL A CA 1
ATOM 698 C C . VAL A 1 90 ? -4.353 10.834 10.455 1.00 98.06 90 VAL A C 1
ATOM 700 O O . VAL A 1 90 ? -3.576 10.030 10.960 1.00 98.06 90 VAL A O 1
ATOM 703 N N . MET A 1 91 ? -3.952 11.675 9.498 1.00 97.44 91 MET A N 1
ATOM 704 C CA . MET A 1 91 ? -2.578 11.706 8.978 1.00 97.44 91 MET A CA 1
ATOM 705 C C . MET A 1 91 ? -1.564 12.160 10.031 1.00 97.44 91 MET A C 1
ATOM 707 O O . MET A 1 91 ? -0.458 11.628 10.072 1.00 97.44 91 MET A O 1
ATOM 711 N N . MET A 1 92 ? -1.941 13.095 10.906 1.00 97.56 92 MET A N 1
ATOM 712 C CA . MET A 1 92 ? -1.126 13.472 12.062 1.00 97.56 92 MET A CA 1
ATOM 713 C C . MET A 1 92 ? -0.974 12.318 13.059 1.00 97.56 92 MET A C 1
ATOM 715 O O . MET A 1 92 ? 0.101 12.145 13.629 1.00 97.56 92 MET A O 1
ATOM 719 N N . GLN A 1 93 ? -2.025 11.517 13.254 1.00 98.06 93 GLN A N 1
ATOM 720 C CA . GLN A 1 93 ? -2.001 10.359 14.149 1.00 98.06 93 GLN A CA 1
ATOM 721 C C . GLN A 1 93 ? -1.158 9.195 13.591 1.00 98.06 93 GLN A C 1
ATOM 723 O O . GLN A 1 93 ? -0.561 8.426 14.353 1.00 98.06 93 GLN A O 1
ATOM 728 N N . PHE A 1 94 ? -1.084 9.075 12.263 1.00 98.06 94 PHE A N 1
ATOM 729 C CA . PHE A 1 94 ? -0.343 8.034 11.544 1.00 98.06 94 PHE A CA 1
ATOM 730 C C . PHE A 1 94 ? 0.62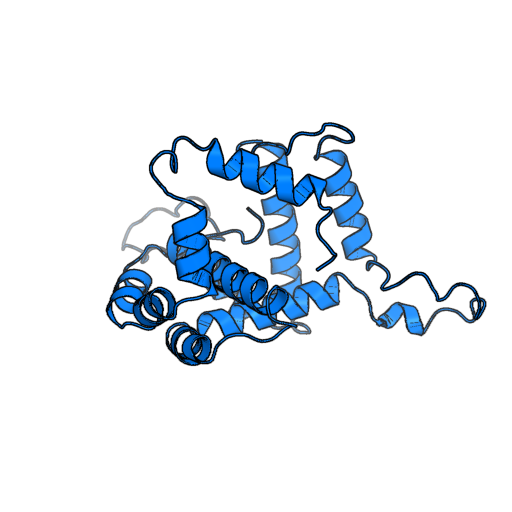0 8.646 10.515 1.00 98.06 94 PHE A C 1
ATOM 732 O O . PHE A 1 94 ? 0.403 8.509 9.303 1.00 98.06 94 PHE A O 1
ATOM 739 N N . PRO A 1 95 ? 1.713 9.296 10.960 1.00 97.62 95 PRO A N 1
ATOM 740 C CA . PRO A 1 95 ? 2.700 9.891 10.055 1.00 97.62 95 PRO A CA 1
ATOM 741 C C . PRO A 1 95 ? 3.358 8.853 9.130 1.00 97.62 95 PRO A C 1
ATOM 743 O O . PRO A 1 95 ? 3.881 9.198 8.069 1.00 97.62 95 PRO A O 1
ATOM 746 N N . GLU A 1 96 ? 3.297 7.565 9.481 1.00 97.69 96 GLU A N 1
ATOM 747 C CA . GLU A 1 96 ? 3.756 6.457 8.647 1.00 97.69 96 GLU A CA 1
ATOM 748 C C . GLU A 1 96 ? 3.019 6.361 7.299 1.00 97.69 96 GLU A C 1
ATOM 750 O O . GLU A 1 96 ? 3.580 5.830 6.338 1.00 97.69 96 GLU A O 1
ATOM 755 N N . ILE A 1 97 ? 1.813 6.934 7.183 1.00 96.38 97 ILE A N 1
ATOM 756 C CA . ILE A 1 97 ? 1.106 7.077 5.901 1.00 96.38 97 ILE A CA 1
ATOM 757 C C . ILE A 1 97 ? 1.921 7.933 4.926 1.00 96.38 97 ILE A C 1
ATOM 759 O O . ILE A 1 97 ? 2.001 7.589 3.749 1.00 96.38 97 ILE A O 1
ATOM 763 N N . GLY A 1 98 ? 2.541 9.020 5.399 1.00 95.88 98 GLY A N 1
ATOM 764 C CA . GLY A 1 98 ? 3.372 9.894 4.566 1.00 95.88 98 GLY A CA 1
ATOM 765 C C . GLY A 1 98 ? 4.563 9.139 3.981 1.00 95.88 98 GLY A C 1
ATOM 766 O O . GLY A 1 98 ? 4.769 9.149 2.771 1.00 95.88 98 GLY A O 1
ATOM 767 N N . MET A 1 99 ? 5.259 8.366 4.819 1.00 96.25 99 MET A N 1
ATOM 768 C CA . MET A 1 99 ? 6.339 7.486 4.365 1.00 96.25 99 MET A CA 1
ATOM 769 C C . MET A 1 99 ? 5.825 6.465 3.334 1.00 96.25 99 MET A C 1
ATOM 771 O O . MET A 1 99 ? 6.397 6.310 2.256 1.00 96.25 99 MET A O 1
ATOM 775 N N . TRP A 1 100 ? 4.713 5.784 3.605 1.00 95.38 100 TRP A N 1
ATOM 776 C CA . TRP A 1 100 ? 4.166 4.838 2.633 1.00 95.38 100 TRP A CA 1
ATOM 777 C C . TRP A 1 100 ? 3.826 5.501 1.283 1.00 95.38 100 TRP A C 1
ATOM 779 O O . TRP A 1 100 ? 4.124 4.930 0.233 1.00 95.38 100 TRP A O 1
ATOM 789 N N . ARG A 1 101 ? 3.271 6.718 1.293 1.00 94.50 101 ARG A N 1
ATOM 790 C CA . ARG A 1 101 ? 2.963 7.485 0.074 1.00 94.50 101 ARG A CA 1
ATOM 791 C C . ARG A 1 101 ? 4.204 7.861 -0.718 1.00 94.50 101 ARG A C 1
ATOM 793 O O . ARG A 1 101 ? 4.217 7.652 -1.923 1.00 94.50 101 ARG A O 1
ATOM 800 N N . GLU A 1 102 ? 5.253 8.333 -0.057 1.00 95.88 102 GLU A N 1
ATOM 801 C CA . GLU A 1 102 ? 6.520 8.657 -0.721 1.00 95.88 102 GLU A CA 1
ATOM 802 C C . GLU A 1 102 ? 7.123 7.434 -1.428 1.00 95.88 102 GLU A C 1
ATOM 804 O O . GLU A 1 102 ? 7.551 7.525 -2.581 1.00 95.88 102 GLU A O 1
ATOM 809 N N . LEU A 1 103 ? 7.117 6.269 -0.769 1.00 95.81 103 LEU A N 1
ATOM 810 C CA . LEU A 1 103 ? 7.561 5.019 -1.390 1.00 95.81 103 LEU A CA 1
ATOM 811 C C . LEU A 1 103 ? 6.666 4.639 -2.575 1.00 95.81 103 LEU A C 1
ATOM 813 O O . LEU A 1 103 ? 7.172 4.269 -3.635 1.00 95.81 103 LEU A O 1
ATOM 817 N N . TYR A 1 104 ? 5.347 4.750 -2.415 1.00 93.50 104 TYR A N 1
ATOM 818 C CA . TYR A 1 104 ? 4.391 4.475 -3.483 1.00 93.50 104 TYR A CA 1
ATOM 819 C C . TYR A 1 104 ? 4.602 5.384 -4.699 1.00 93.50 104 TYR A C 1
ATOM 821 O O . TYR A 1 104 ? 4.618 4.892 -5.826 1.00 93.50 104 TYR A O 1
ATOM 829 N N . ASP A 1 105 ? 4.828 6.680 -4.495 1.00 92.94 105 ASP A N 1
ATOM 830 C CA . ASP A 1 105 ? 5.077 7.634 -5.575 1.00 92.94 105 ASP A CA 1
ATOM 831 C C . ASP A 1 105 ? 6.386 7.325 -6.305 1.00 92.94 105 ASP A C 1
ATOM 833 O O . ASP A 1 105 ? 6.425 7.339 -7.538 1.00 92.94 105 ASP A O 1
ATOM 837 N N . LYS A 1 106 ? 7.441 6.938 -5.580 1.00 94.69 106 LYS A N 1
ATOM 838 C CA . LYS A 1 106 ? 8.688 6.453 -6.189 1.00 94.69 106 LYS A CA 1
ATOM 839 C C . LYS A 1 106 ? 8.462 5.188 -7.018 1.00 94.69 106 LYS A C 1
ATOM 841 O O . LYS A 1 106 ? 8.915 5.121 -8.161 1.00 94.69 106 LYS A O 1
ATOM 846 N N . ILE A 1 107 ? 7.715 4.210 -6.501 1.00 94.25 107 ILE A N 1
ATOM 847 C CA . ILE A 1 107 ? 7.345 3.002 -7.259 1.00 94.25 107 ILE A CA 1
ATOM 848 C C . ILE A 1 107 ? 6.532 3.384 -8.500 1.00 94.25 107 ILE A C 1
ATOM 850 O O . ILE A 1 107 ? 6.799 2.886 -9.592 1.00 94.25 107 ILE A O 1
ATOM 854 N N . ARG A 1 108 ? 5.575 4.305 -8.372 1.00 91.88 108 ARG A N 1
ATOM 855 C CA . ARG A 1 108 ? 4.768 4.803 -9.488 1.00 91.88 108 ARG A CA 1
ATOM 856 C C . ARG A 1 108 ? 5.646 5.446 -10.563 1.00 91.88 108 ARG A C 1
ATOM 858 O O . ARG A 1 108 ? 5.441 5.162 -11.739 1.00 91.88 108 ARG A O 1
ATOM 865 N N . MET A 1 109 ? 6.640 6.248 -10.187 1.00 91.25 109 MET A N 1
ATOM 866 C CA . MET A 1 109 ? 7.618 6.805 -11.130 1.00 91.25 109 MET A CA 1
ATOM 867 C C . MET A 1 109 ? 8.485 5.718 -11.783 1.00 91.25 109 MET A C 1
ATOM 869 O O . MET A 1 109 ? 8.791 5.813 -12.965 1.00 91.25 109 MET A O 1
ATOM 873 N N . ARG A 1 110 ? 8.833 4.641 -11.068 1.00 93.00 110 ARG A N 1
ATOM 874 C CA . ARG A 1 110 ? 9.527 3.482 -11.664 1.00 93.00 110 ARG A CA 1
ATOM 875 C C . ARG A 1 110 ? 8.653 2.751 -12.687 1.00 93.00 110 ARG A C 1
ATOM 877 O O . ARG A 1 110 ? 9.154 2.272 -13.706 1.00 93.00 110 ARG A O 1
ATOM 884 N N . VAL A 1 111 ? 7.352 2.631 -12.416 1.00 92.69 111 VAL A N 1
ATOM 885 C CA . VAL A 1 111 ? 6.382 1.969 -13.306 1.00 92.69 111 VAL A CA 1
ATOM 886 C C . VAL A 1 111 ? 6.211 2.756 -14.606 1.00 92.69 111 VAL A C 1
ATOM 888 O O . VAL A 1 111 ? 6.139 2.158 -15.680 1.00 92.69 111 VAL A O 1
ATOM 891 N N . TRP A 1 112 ? 6.151 4.083 -14.516 1.00 88.06 112 TRP A N 1
ATOM 892 C CA . TRP A 1 112 ? 5.880 4.975 -15.640 1.00 88.06 112 TRP A CA 1
ATOM 893 C C . TRP A 1 112 ? 7.122 5.808 -15.945 1.00 88.06 112 TRP A C 1
ATOM 895 O O . TRP A 1 112 ? 7.401 6.787 -15.257 1.00 88.06 112 TRP A O 1
ATOM 905 N N . SER A 1 113 ? 7.880 5.419 -16.973 1.00 72.50 113 SER A N 1
ATOM 906 C CA . SER A 1 113 ? 9.090 6.156 -17.342 1.00 72.50 113 SER A CA 1
ATOM 907 C C . SER A 1 113 ? 8.716 7.542 -17.868 1.00 72.50 113 SER A C 1
ATOM 909 O O . SER A 1 113 ? 7.967 7.649 -18.836 1.00 72.50 113 SER A O 1
ATOM 911 N N . ARG A 1 114 ? 9.263 8.605 -17.266 1.00 61.78 114 ARG A N 1
ATOM 912 C CA . ARG A 1 114 ? 9.254 9.945 -17.880 1.00 61.78 114 ARG A CA 1
ATOM 913 C C . ARG A 1 114 ? 10.282 10.067 -19.010 1.00 61.78 114 ARG A C 1
ATOM 915 O O . ARG A 1 114 ? 10.156 10.947 -19.851 1.00 61.78 114 ARG A O 1
ATOM 922 N N . ASP A 1 115 ? 11.274 9.180 -19.053 1.00 54.81 115 ASP A N 1
ATOM 923 C CA . ASP A 1 115 ? 12.504 9.383 -19.825 1.00 54.81 115 ASP A CA 1
ATOM 924 C C . ASP A 1 115 ? 12.510 8.752 -21.225 1.00 54.81 115 ASP A C 1
ATOM 926 O O . ASP A 1 115 ? 13.472 8.942 -21.971 1.00 54.81 115 ASP A O 1
ATOM 930 N N . GLU A 1 116 ? 11.432 8.085 -21.659 1.00 53.09 116 GLU A N 1
ATOM 931 C CA . GLU A 1 116 ? 11.274 7.773 -23.095 1.00 53.09 116 GLU A CA 1
ATOM 932 C C . GLU A 1 116 ? 11.043 9.053 -23.937 1.00 53.09 116 GLU A C 1
ATOM 934 O O . GLU A 1 116 ? 11.262 9.038 -25.142 1.00 53.09 116 GLU A O 1
ATOM 939 N N . ILE A 1 117 ? 10.757 10.206 -23.310 1.00 52.28 117 ILE A N 1
ATOM 940 C CA . ILE A 1 117 ? 10.531 11.502 -23.986 1.00 52.28 117 ILE A CA 1
ATOM 941 C C . ILE A 1 117 ? 11.768 12.015 -24.760 1.00 52.28 117 ILE A C 1
ATOM 943 O O . ILE A 1 117 ? 11.637 12.857 -25.645 1.00 52.28 117 ILE A O 1
ATOM 947 N N . LYS A 1 118 ? 12.988 11.517 -24.495 1.00 51.81 118 LYS A N 1
ATOM 948 C CA . LYS A 1 118 ? 14.201 11.945 -25.236 1.00 51.81 118 LYS A CA 1
ATOM 949 C C . LYS A 1 118 ? 14.629 11.027 -26.386 1.00 51.81 118 LYS A C 1
ATOM 951 O O . LYS A 1 118 ? 15.597 11.345 -27.077 1.00 51.81 118 LYS A O 1
ATOM 956 N N . ARG A 1 119 ? 13.941 9.909 -26.614 1.00 52.47 119 ARG A N 1
ATOM 957 C CA . ARG A 1 119 ? 14.182 9.002 -27.745 1.00 52.47 119 ARG A CA 1
ATOM 958 C C . ARG A 1 119 ? 12.815 8.698 -28.337 1.00 52.47 119 ARG A C 1
ATOM 960 O O . ARG A 1 119 ? 12.151 7.770 -27.921 1.00 52.47 119 ARG A O 1
ATOM 967 N N . GLU A 1 120 ? 12.305 9.529 -29.220 1.00 48.09 120 GLU A N 1
ATOM 968 C CA . GLU A 1 120 ? 12.730 9.561 -30.610 1.00 48.09 120 GLU A CA 1
ATOM 969 C C . GLU A 1 120 ? 12.167 10.836 -31.244 1.00 48.09 120 GLU A C 1
ATOM 971 O O . GLU A 1 120 ? 11.139 11.355 -30.822 1.00 48.09 120 GLU A O 1
ATOM 976 N N . ARG A 1 121 ? 12.786 11.307 -32.329 1.00 54.53 121 ARG A N 1
ATOM 977 C CA . ARG A 1 121 ? 12.097 12.109 -33.352 1.00 54.53 121 ARG A CA 1
ATOM 978 C C . ARG A 1 121 ? 11.035 11.241 -34.057 1.00 54.53 121 ARG A C 1
ATOM 980 O O . ARG A 1 121 ? 11.081 11.067 -35.271 1.00 54.53 121 ARG A O 1
ATOM 987 N N . GLY A 1 122 ? 10.166 10.613 -33.273 1.00 54.94 122 GLY A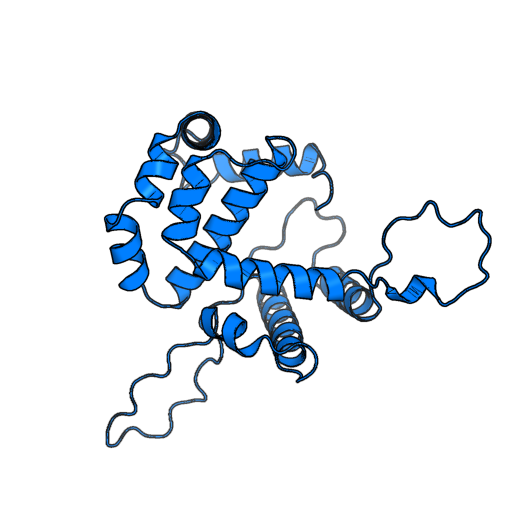 N 1
ATOM 988 C CA . GLY A 1 122 ? 8.996 9.885 -33.715 1.00 54.94 122 GLY A CA 1
ATOM 989 C C . GLY A 1 122 ? 7.923 10.893 -34.088 1.00 54.94 122 GLY A C 1
ATOM 990 O O . GLY A 1 122 ? 7.842 11.974 -33.511 1.00 54.94 122 GLY A O 1
ATOM 991 N N . SER A 1 123 ? 7.179 10.550 -35.130 1.00 57.72 123 SER A N 1
ATOM 992 C CA . SER A 1 123 ? 6.004 11.252 -35.632 1.00 57.72 123 SER A CA 1
ATOM 993 C C . SER A 1 123 ? 5.213 11.966 -34.524 1.00 57.72 123 SER A C 1
ATOM 995 O O . SER A 1 123 ? 4.680 11.321 -33.629 1.00 57.72 123 SER A O 1
ATOM 997 N N . MET A 1 124 ? 5.071 13.290 -34.647 1.00 56.09 124 MET A N 1
ATOM 998 C CA . MET A 1 124 ? 4.217 14.156 -33.812 1.00 56.09 124 MET A CA 1
ATOM 999 C C . MET A 1 124 ? 2.740 13.697 -33.758 1.00 56.09 124 MET A C 1
ATOM 1001 O O . MET A 1 124 ? 1.948 14.250 -33.003 1.00 56.09 124 MET A O 1
ATOM 1005 N N . TRP A 1 125 ? 2.360 12.707 -34.570 1.00 65.44 125 TRP A N 1
ATOM 1006 C CA . TRP A 1 125 ? 0.997 12.200 -34.702 1.00 65.44 125 TRP A CA 1
ATOM 1007 C C . TRP A 1 125 ? 0.714 10.914 -33.907 1.00 65.44 125 TRP A C 1
ATOM 1009 O O . TRP A 1 125 ? -0.447 10.534 -33.829 1.00 65.44 125 TRP A O 1
ATOM 1019 N N . ASP A 1 126 ? 1.718 10.276 -33.287 1.00 58.31 126 ASP A N 1
ATOM 1020 C CA . ASP A 1 126 ? 1.529 9.047 -32.481 1.00 58.31 126 ASP A CA 1
ATOM 1021 C C . ASP A 1 126 ? 1.477 9.308 -30.954 1.00 58.31 126 ASP A C 1
ATOM 1023 O O . ASP A 1 126 ? 1.445 8.373 -30.152 1.00 58.31 126 ASP A O 1
ATOM 1027 N N . ASP A 1 127 ? 1.452 10.577 -30.530 1.00 55.19 127 ASP A N 1
ATOM 1028 C CA . ASP A 1 127 ? 1.547 10.997 -29.119 1.00 55.19 127 ASP A CA 1
ATOM 1029 C C . ASP A 1 127 ? 0.206 10.993 -28.340 1.00 55.19 127 ASP A C 1
ATOM 1031 O O . ASP A 1 127 ? 0.154 11.454 -27.198 1.00 55.19 127 ASP A O 1
ATOM 1035 N N . GLU A 1 128 ? -0.888 10.453 -28.895 1.00 57.28 128 GLU A N 1
ATOM 1036 C CA . GLU A 1 128 ? -2.147 10.288 -28.135 1.00 57.28 128 GLU A CA 1
ATOM 1037 C C . GLU A 1 128 ? -2.170 9.045 -27.227 1.00 57.28 128 GLU A C 1
ATOM 1039 O O . GLU A 1 128 ? -3.023 8.926 -26.341 1.00 57.28 128 GLU A O 1
ATOM 1044 N N . GLU A 1 129 ? -1.221 8.119 -27.375 1.00 59.00 129 GLU A N 1
ATOM 1045 C CA . GLU A 1 129 ? -1.094 7.003 -26.441 1.00 59.00 129 GLU A CA 1
ATOM 1046 C C . GLU A 1 129 ? -0.403 7.489 -25.163 1.00 59.00 129 GLU A C 1
ATOM 1048 O O . GLU A 1 129 ? 0.785 7.798 -25.165 1.00 59.00 129 GLU A O 1
ATOM 1053 N N . GLY A 1 130 ? -1.166 7.574 -24.067 1.00 63.56 130 GLY A N 1
ATOM 1054 C CA . GLY A 1 130 ? -0.726 8.064 -22.757 1.00 63.56 130 GLY A CA 1
ATOM 1055 C C . GLY A 1 130 ? 0.526 7.388 -22.149 1.00 63.56 130 GLY A C 1
ATOM 1056 O O . GLY A 1 130 ? 1.255 6.650 -22.806 1.00 63.56 130 GLY A O 1
ATOM 1057 N N . PRO A 1 131 ? 0.813 7.612 -20.849 1.00 68.31 131 PRO A N 1
ATOM 1058 C CA . PRO A 1 131 ? 2.090 7.241 -20.235 1.00 68.31 131 PRO A CA 1
ATOM 1059 C C . PRO A 1 131 ? 2.532 5.805 -20.552 1.00 68.31 131 PRO A C 1
ATOM 1061 O O . PRO A 1 131 ? 1.851 4.836 -20.201 1.00 68.31 131 PRO A O 1
ATOM 1064 N N . ARG A 1 132 ? 3.696 5.657 -21.194 1.00 81.00 132 ARG A N 1
ATOM 1065 C CA . ARG A 1 132 ? 4.241 4.344 -21.547 1.00 81.00 132 ARG A CA 1
ATOM 1066 C C 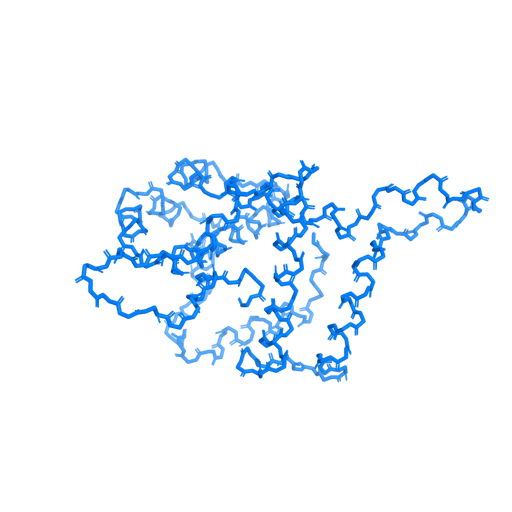. ARG A 1 132 ? 4.786 3.641 -20.306 1.00 81.00 132 ARG A C 1
ATOM 1068 O O . ARG A 1 132 ? 5.467 4.223 -19.459 1.00 81.00 132 ARG A O 1
ATOM 1075 N N . ALA A 1 133 ? 4.468 2.354 -20.187 1.00 88.62 133 ALA A N 1
ATOM 1076 C CA . ALA A 1 133 ? 5.018 1.513 -19.131 1.00 88.62 133 ALA A CA 1
ATOM 1077 C C . ALA A 1 133 ? 6.541 1.390 -19.304 1.00 88.62 133 ALA A C 1
ATOM 1079 O O . ALA A 1 133 ? 7.017 1.144 -20.415 1.00 88.62 133 ALA A O 1
ATOM 1080 N N . SER A 1 134 ? 7.298 1.516 -18.214 1.00 90.88 134 SER A N 1
ATOM 1081 C CA . SER A 1 134 ? 8.753 1.345 -18.235 1.00 90.88 134 SER A CA 1
ATOM 1082 C C . SER A 1 134 ? 9.149 -0.071 -18.667 1.00 90.88 134 SER A C 1
ATOM 1084 O O . SER A 1 134 ? 8.356 -1.013 -18.572 1.00 90.88 134 SER A O 1
ATOM 1086 N N . ALA A 1 135 ? 10.396 -0.257 -19.111 1.00 91.44 135 ALA A N 1
ATOM 1087 C CA . ALA A 1 135 ? 10.927 -1.586 -19.433 1.00 91.44 135 ALA A CA 1
ATOM 1088 C C . ALA A 1 135 ? 10.753 -2.573 -18.262 1.00 91.44 135 ALA A C 1
ATOM 1090 O O . ALA A 1 135 ? 10.327 -3.710 -18.461 1.00 91.44 135 ALA A O 1
ATOM 1091 N N . TRP A 1 136 ? 10.978 -2.099 -17.034 1.00 94.38 136 TRP A N 1
ATOM 1092 C CA . TRP A 1 136 ? 10.725 -2.860 -15.813 1.00 94.38 136 TRP A CA 1
ATOM 1093 C C . TRP A 1 136 ? 9.248 -3.268 -15.679 1.00 94.38 136 TRP A C 1
ATOM 1095 O O . TRP A 1 136 ? 8.938 -4.445 -15.485 1.00 94.38 136 TRP A O 1
ATOM 1105 N N . ALA A 1 137 ? 8.317 -2.326 -15.860 1.00 94.00 137 ALA A N 1
ATOM 1106 C CA . ALA A 1 137 ? 6.886 -2.608 -15.777 1.00 94.00 137 ALA A CA 1
ATOM 1107 C C . ALA A 1 137 ? 6.406 -3.564 -16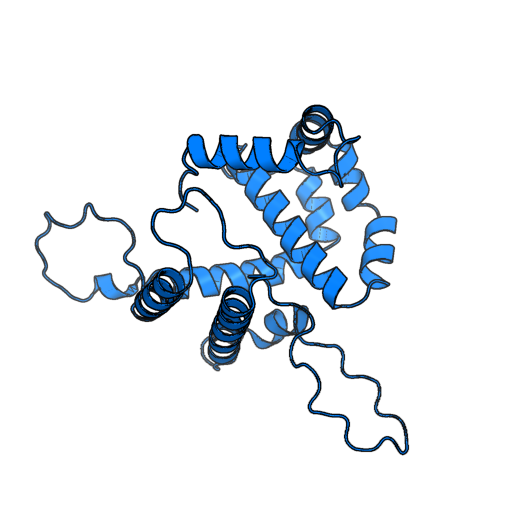.884 1.00 94.00 137 ALA A C 1
ATOM 1109 O O . ALA A 1 137 ? 5.546 -4.407 -16.629 1.00 94.00 137 ALA A O 1
ATOM 1110 N N . LYS A 1 138 ? 6.965 -3.475 -18.100 1.00 92.56 138 LYS A N 1
ATOM 1111 C CA . LYS A 1 138 ? 6.668 -4.385 -19.222 1.00 92.56 138 LYS A CA 1
ATOM 1112 C C . LYS A 1 138 ? 7.018 -5.840 -18.869 1.00 92.56 138 LYS A C 1
ATOM 1114 O O . LYS A 1 138 ? 6.190 -6.726 -19.082 1.00 92.56 138 LYS A O 1
ATOM 1119 N N . VAL A 1 139 ? 8.183 -6.080 -18.255 1.00 95.69 139 VAL A N 1
ATOM 1120 C CA . VAL A 1 139 ? 8.597 -7.420 -17.787 1.00 95.69 139 VAL A CA 1
ATOM 1121 C C . VAL A 1 139 ? 7.610 -7.973 -16.758 1.00 95.69 139 VAL A C 1
ATOM 1123 O O . VAL A 1 139 ? 7.132 -9.102 -16.899 1.00 95.69 139 VAL A O 1
ATOM 1126 N N . TRP A 1 140 ? 7.252 -7.177 -15.748 1.00 95.75 140 TRP A N 1
ATOM 1127 C CA . TRP A 1 140 ? 6.319 -7.619 -14.709 1.00 95.75 140 TRP A CA 1
ATOM 1128 C C . TRP A 1 140 ? 4.901 -7.835 -15.224 1.00 95.75 140 TRP A C 1
ATOM 1130 O O . TRP A 1 140 ? 4.275 -8.816 -14.835 1.00 95.75 140 TRP A O 1
ATOM 1140 N N . ARG A 1 141 ? 4.409 -7.007 -16.152 1.00 93.44 141 ARG A N 1
ATOM 1141 C CA . ARG A 1 141 ? 3.122 -7.252 -16.826 1.00 93.44 141 ARG A CA 1
ATOM 1142 C C . ARG A 1 141 ? 3.108 -8.592 -17.557 1.00 93.44 141 ARG A C 1
ATOM 1144 O O . ARG A 1 141 ? 2.117 -9.309 -17.462 1.00 93.44 141 ARG A O 1
ATOM 1151 N N . GLY A 1 142 ? 4.202 -8.951 -18.234 1.00 93.69 142 GLY A N 1
ATOM 1152 C CA . GLY A 1 142 ? 4.351 -10.259 -18.876 1.00 93.69 142 GLY A CA 1
ATOM 1153 C C . GLY A 1 142 ? 4.239 -11.418 -17.881 1.00 93.69 142 GLY A C 1
ATOM 1154 O O . GLY A 1 142 ? 3.479 -12.354 -18.121 1.00 93.69 142 GLY A O 1
ATOM 1155 N N . ARG A 1 143 ? 4.929 -11.321 -16.735 1.00 95.50 143 ARG A N 1
ATOM 1156 C CA . ARG A 1 143 ? 4.875 -12.324 -15.651 1.00 95.50 143 ARG A CA 1
ATOM 1157 C C . ARG A 1 143 ? 3.490 -12.424 -15.013 1.00 95.50 143 ARG A C 1
ATOM 1159 O O . ARG A 1 143 ? 2.957 -13.520 -14.886 1.00 95.50 143 ARG A O 1
ATOM 1166 N N . ILE A 1 144 ? 2.886 -11.285 -14.668 1.00 93.31 144 ILE A N 1
ATOM 1167 C CA . ILE A 1 144 ? 1.529 -11.214 -14.108 1.00 93.31 144 ILE A CA 1
ATOM 1168 C C . ILE A 1 144 ? 0.532 -11.859 -15.075 1.00 93.31 144 ILE A C 1
ATOM 1170 O O . ILE A 1 144 ? -0.264 -12.699 -14.672 1.00 93.31 144 ILE A O 1
ATOM 1174 N N . GLY A 1 145 ? 0.613 -11.525 -16.365 1.00 91.75 145 GLY A N 1
ATOM 1175 C CA . GLY A 1 145 ? -0.261 -12.092 -17.386 1.00 91.75 145 GLY A CA 1
ATOM 1176 C C . GLY A 1 145 ? 0.001 -13.566 -17.708 1.00 91.75 145 GLY A C 1
ATOM 1177 O O . GLY A 1 145 ? -0.788 -14.138 -18.453 1.00 91.75 145 GLY A O 1
ATOM 1178 N N . ALA A 1 146 ? 1.097 -14.167 -17.243 1.00 92.81 146 ALA A N 1
ATOM 1179 C CA . ALA A 1 146 ? 1.356 -15.602 -17.386 1.00 92.81 146 ALA A CA 1
ATOM 1180 C C . ALA A 1 146 ? 0.755 -16.422 -16.232 1.00 92.81 146 ALA A C 1
ATOM 1182 O O . ALA A 1 146 ? 0.439 -17.589 -16.430 1.00 92.81 146 ALA A O 1
ATOM 1183 N N . ILE A 1 147 ? 0.595 -15.807 -15.056 1.00 91.62 147 ILE A N 1
ATOM 1184 C CA . ILE A 1 147 ? 0.073 -16.455 -13.843 1.00 91.62 147 ILE A CA 1
ATOM 1185 C C . ILE A 1 147 ? -1.428 -16.211 -13.691 1.00 91.62 147 ILE A C 1
ATOM 1187 O O . ILE A 1 147 ? -2.178 -17.124 -13.358 1.00 91.62 147 ILE A O 1
ATOM 1191 N N . LEU A 1 148 ? -1.892 -14.983 -13.940 1.00 88.81 148 LEU A N 1
ATOM 1192 C CA . LEU A 1 148 ? -3.309 -14.668 -13.797 1.00 88.81 148 LEU A CA 1
ATOM 1193 C C . LEU A 1 148 ? -4.119 -15.260 -14.963 1.00 88.81 148 LEU A C 1
ATOM 1195 O O . LEU A 1 148 ? -3.717 -15.108 -16.123 1.00 88.81 148 LEU A O 1
ATOM 1199 N N . PRO A 1 149 ? -5.275 -15.893 -14.684 1.00 81.69 149 PRO A N 1
ATOM 1200 C CA . PRO A 1 149 ? -6.084 -16.536 -15.708 1.00 81.69 149 PRO A CA 1
ATOM 1201 C C . PRO A 1 149 ? -6.580 -15.501 -16.722 1.00 81.69 149 PRO A C 1
ATOM 1203 O O . PRO A 1 149 ? -7.334 -14.581 -16.398 1.00 81.69 149 PRO A O 1
ATOM 1206 N N . ARG A 1 150 ? -6.148 -15.640 -17.980 1.00 76.38 150 ARG A N 1
ATOM 1207 C CA . ARG A 1 150 ? -6.608 -14.778 -19.075 1.00 76.38 150 ARG A CA 1
ATOM 1208 C C . ARG A 1 150 ? -8.014 -15.197 -19.489 1.00 76.38 150 ARG A C 1
ATOM 1210 O O . ARG A 1 150 ? -8.230 -16.349 -19.847 1.00 76.38 150 ARG A O 1
ATOM 1217 N N . GLY A 1 151 ? -8.956 -14.258 -19.477 1.00 68.81 151 GLY A N 1
ATOM 1218 C CA . GLY A 1 151 ? -10.304 -14.480 -20.012 1.00 68.81 151 GLY A CA 1
ATOM 1219 C C . GLY A 1 151 ? -11.257 -15.260 -19.102 1.00 68.81 151 GLY A C 1
ATOM 1220 O O . GLY A 1 151 ? -12.364 -15.564 -19.531 1.00 68.81 151 GLY A O 1
ATOM 1221 N N . MET A 1 152 ? -10.872 -15.557 -17.856 1.00 65.88 152 MET A N 1
ATOM 1222 C CA . MET A 1 152 ? -11.835 -15.973 -16.836 1.00 65.88 152 MET A CA 1
ATOM 1223 C C . MET A 1 152 ? -12.388 -14.736 -16.129 1.00 65.88 152 MET A C 1
ATOM 1225 O O . MET A 1 152 ? -11.634 -13.858 -15.718 1.00 65.88 152 MET A O 1
ATOM 1229 N N . ASP A 1 153 ? -13.704 -14.686 -15.936 1.00 65.38 153 ASP A N 1
ATOM 1230 C CA . ASP A 1 153 ? -14.380 -13.589 -15.229 1.00 65.38 153 ASP A CA 1
ATOM 1231 C C . ASP A 1 153 ? -14.176 -13.605 -13.700 1.00 65.38 153 ASP A C 1
ATOM 1233 O O . ASP A 1 153 ? -14.818 -12.842 -12.971 1.00 65.38 153 ASP A O 1
ATOM 1237 N N . ALA A 1 154 ? -13.270 -14.456 -13.211 1.00 72.25 154 ALA A N 1
ATOM 1238 C CA . ALA A 1 154 ? -12.967 -14.647 -11.802 1.00 72.25 154 ALA A CA 1
ATOM 1239 C C . ALA A 1 154 ? -11.539 -14.191 -11.469 1.00 72.25 154 ALA A C 1
ATOM 1241 O O . ALA A 1 154 ? -10.591 -14.457 -12.208 1.00 72.25 154 ALA A O 1
ATOM 1242 N N . ALA A 1 155 ? -11.384 -13.527 -10.323 1.00 78.88 155 ALA A N 1
ATOM 1243 C CA . ALA A 1 155 ? -10.073 -13.233 -9.760 1.00 78.88 155 ALA A CA 1
ATOM 1244 C C . ALA A 1 155 ? -9.423 -14.525 -9.238 1.00 78.88 155 ALA A C 1
ATOM 1246 O O . ALA A 1 155 ? -10.102 -15.360 -8.637 1.00 78.88 155 ALA A O 1
ATOM 1247 N N . ALA A 1 156 ? -8.110 -14.668 -9.430 1.00 85.31 156 ALA A N 1
ATOM 1248 C CA . ALA A 1 156 ? -7.360 -15.741 -8.789 1.00 85.31 156 ALA A CA 1
ATOM 1249 C C . ALA A 1 156 ? -7.469 -15.601 -7.255 1.00 85.31 156 ALA A C 1
ATOM 1251 O O . ALA A 1 156 ? -7.411 -14.478 -6.739 1.00 85.31 156 ALA A O 1
ATOM 1252 N N . PRO A 1 157 ? -7.654 -16.703 -6.508 1.00 85.06 157 PRO A N 1
ATOM 1253 C CA . PRO A 1 157 ? -7.763 -16.623 -5.062 1.00 85.06 157 PRO A CA 1
ATOM 1254 C C . PRO A 1 157 ? -6.425 -16.181 -4.458 1.00 85.06 157 PRO A C 1
ATOM 1256 O O . PRO A 1 157 ? -5.363 -16.627 -4.872 1.00 85.06 157 PRO A O 1
ATOM 1259 N N . TRP A 1 158 ? -6.457 -15.358 -3.409 1.00 84.06 158 TRP A N 1
ATOM 1260 C CA . TRP A 1 158 ? -5.247 -14.923 -2.685 1.00 84.06 158 TRP A CA 1
ATOM 1261 C C . TRP A 1 158 ? -4.490 -16.084 -2.004 1.00 84.06 158 TRP A C 1
ATOM 1263 O O . TRP A 1 158 ? -3.363 -15.930 -1.526 1.00 84.06 158 TRP A O 1
ATOM 1273 N N . THR A 1 159 ? -5.123 -17.258 -1.908 1.00 89.12 159 THR A N 1
ATOM 1274 C CA . THR A 1 159 ? -4.517 -18.502 -1.422 1.00 89.12 159 THR A CA 1
ATOM 1275 C C . THR A 1 159 ? -3.726 -19.254 -2.483 1.00 89.12 159 THR A C 1
ATOM 1277 O O . THR A 1 159 ? -3.041 -20.211 -2.129 1.00 89.12 159 THR A O 1
ATOM 1280 N N . ASP A 1 160 ? -3.818 -18.842 -3.747 1.00 91.38 160 ASP A N 1
ATOM 1281 C CA . ASP A 1 160 ? -3.091 -19.450 -4.852 1.00 91.38 160 ASP A CA 1
ATOM 1282 C C . ASP A 1 160 ? -1.566 -19.317 -4.636 1.00 91.38 160 ASP A C 1
ATOM 1284 O O . ASP A 1 160 ? -1.071 -18.210 -4.374 1.00 91.38 160 ASP A O 1
ATOM 1288 N N . PRO A 1 161 ? -0.809 -20.429 -4.676 1.00 93.31 161 PRO A N 1
ATOM 1289 C CA . PRO A 1 161 ? 0.624 -20.411 -4.410 1.00 93.31 161 PRO A CA 1
ATOM 1290 C C . PRO A 1 161 ? 1.409 -19.605 -5.452 1.00 93.31 161 PRO A C 1
ATOM 1292 O O . PRO A 1 161 ? 2.346 -18.901 -5.068 1.00 93.31 161 PRO A O 1
ATOM 1295 N N . ASP A 1 162 ? 1.007 -19.634 -6.725 1.00 93.69 162 ASP A N 1
ATOM 1296 C CA . ASP A 1 162 ? 1.693 -18.924 -7.806 1.00 93.69 162 ASP A CA 1
ATOM 1297 C C . ASP A 1 162 ? 1.465 -17.415 -7.684 1.00 93.69 162 ASP A C 1
ATOM 1299 O O . ASP A 1 162 ? 2.404 -16.625 -7.822 1.00 93.69 162 ASP A O 1
ATOM 1303 N N . VAL A 1 163 ? 0.245 -16.995 -7.325 1.00 92.19 163 VAL A N 1
ATOM 1304 C CA . VAL A 1 163 ? -0.061 -15.584 -7.026 1.00 92.19 163 VAL A CA 1
ATOM 1305 C C . VAL A 1 163 ? 0.760 -15.092 -5.834 1.00 92.19 163 VAL A C 1
ATOM 1307 O O . VAL A 1 163 ? 1.359 -14.015 -5.890 1.00 92.19 163 VAL A O 1
ATOM 1310 N N . ARG A 1 164 ? 0.854 -15.883 -4.759 1.00 92.12 164 ARG A N 1
ATOM 1311 C CA . ARG A 1 164 ? 1.668 -15.528 -3.585 1.00 92.12 164 ARG A CA 1
ATOM 1312 C C . ARG A 1 164 ? 3.149 -15.420 -3.933 1.00 92.12 164 ARG A C 1
ATOM 1314 O O . ARG A 1 164 ? 3.800 -14.454 -3.532 1.00 92.12 164 ARG A O 1
ATOM 1321 N N . GLN A 1 165 ? 3.681 -16.375 -4.693 1.00 92.81 165 GLN A N 1
ATOM 1322 C CA . GLN A 1 165 ? 5.078 -16.365 -5.123 1.00 92.81 165 GLN A CA 1
ATOM 1323 C C . GLN A 1 165 ? 5.377 -15.174 -6.040 1.00 92.81 165 GLN A C 1
ATOM 1325 O O . GLN A 1 165 ? 6.419 -14.533 -5.885 1.00 92.81 165 GLN A O 1
ATOM 1330 N N . LEU A 1 166 ? 4.448 -14.824 -6.934 1.00 94.06 166 LEU A N 1
ATOM 1331 C CA . LEU A 1 166 ? 4.524 -13.630 -7.770 1.00 94.06 166 LEU A CA 1
ATOM 1332 C C . LEU A 1 166 ? 4.591 -12.352 -6.925 1.00 94.06 166 LEU A C 1
ATOM 1334 O O . LEU A 1 166 ? 5.471 -11.525 -7.162 1.00 94.06 166 LEU A O 1
ATOM 1338 N N . CYS A 1 167 ? 3.715 -12.199 -5.925 1.00 93.44 167 CYS A N 1
ATOM 1339 C CA . CYS A 1 167 ? 3.718 -11.034 -5.036 1.00 93.44 167 CYS A CA 1
ATOM 1340 C C . CYS A 1 167 ? 5.027 -10.917 -4.244 1.00 93.44 167 CYS A C 1
ATOM 1342 O O . CYS A 1 167 ? 5.589 -9.826 -4.147 1.00 93.44 167 CYS A O 1
ATOM 1344 N N . VAL A 1 168 ? 5.551 -12.034 -3.726 1.00 92.31 168 VAL A N 1
ATOM 1345 C CA . VAL A 1 168 ? 6.846 -12.063 -3.025 1.00 92.31 168 VAL A CA 1
ATOM 1346 C C . VAL A 1 168 ? 7.989 -11.685 -3.967 1.00 92.31 168 VAL A C 1
ATOM 1348 O O . VAL A 1 168 ? 8.836 -10.874 -3.600 1.00 92.31 168 VAL A O 1
ATOM 1351 N N . ALA A 1 169 ? 8.021 -12.239 -5.181 1.00 94.88 169 ALA A N 1
ATOM 1352 C CA . ALA A 1 169 ? 9.063 -11.941 -6.159 1.00 94.88 169 ALA A CA 1
ATOM 1353 C C . ALA A 1 169 ? 9.031 -10.468 -6.597 1.00 94.88 169 ALA A C 1
ATOM 1355 O O . ALA A 1 169 ? 10.081 -9.830 -6.675 1.00 94.88 169 ALA A O 1
ATOM 1356 N N . LEU A 1 170 ? 7.836 -9.919 -6.839 1.00 95.88 170 LEU A N 1
ATOM 1357 C CA . LEU A 1 170 ? 7.650 -8.511 -7.188 1.00 95.88 170 LEU A CA 1
ATOM 1358 C C . LEU A 1 170 ? 8.111 -7.601 -6.050 1.00 95.88 170 LEU A C 1
ATOM 1360 O O . LEU A 1 170 ? 8.830 -6.632 -6.286 1.00 95.88 170 LEU A O 1
ATOM 1364 N N . TRP A 1 171 ? 7.735 -7.926 -4.813 1.00 95.88 171 TRP A N 1
ATOM 1365 C CA . TRP A 1 171 ? 8.147 -7.147 -3.652 1.00 95.88 171 TRP A CA 1
ATOM 1366 C C . TRP A 1 171 ? 9.656 -7.182 -3.425 1.00 95.88 171 TRP A C 1
ATOM 1368 O O . TRP A 1 171 ? 10.237 -6.142 -3.132 1.00 95.88 171 TRP A O 1
ATOM 1378 N N . LYS A 1 172 ? 10.306 -8.337 -3.613 1.00 95.44 172 LYS A N 1
ATOM 1379 C CA . LYS A 1 172 ? 11.768 -8.454 -3.510 1.00 95.44 172 LYS A CA 1
ATOM 1380 C C . LYS A 1 172 ? 12.493 -7.547 -4.507 1.00 95.44 172 LYS A C 1
ATOM 1382 O O . LYS A 1 172 ? 13.367 -6.798 -4.090 1.00 95.44 172 LYS A O 1
ATOM 1387 N N . ASP A 1 173 ? 12.089 -7.543 -5.779 1.00 96.81 173 ASP A N 1
ATOM 1388 C CA . ASP A 1 173 ? 12.662 -6.645 -6.801 1.00 96.81 173 ASP A CA 1
ATOM 1389 C C . ASP A 1 173 ? 12.382 -5.160 -6.483 1.00 96.81 173 ASP A C 1
ATOM 1391 O O . ASP A 1 173 ? 13.247 -4.293 -6.628 1.00 96.81 173 ASP A O 1
ATOM 1395 N N . ILE A 1 174 ? 11.185 -4.834 -5.979 1.00 96.31 174 ILE A N 1
ATOM 1396 C CA . ILE A 1 174 ? 10.884 -3.474 -5.506 1.00 96.31 174 ILE A CA 1
ATOM 1397 C C . ILE A 1 174 ? 11.803 -3.082 -4.349 1.00 96.31 174 ILE A C 1
ATOM 1399 O O . ILE A 1 174 ? 12.360 -1.988 -4.376 1.00 96.31 174 ILE A O 1
ATOM 1403 N N . ALA A 1 175 ? 11.974 -3.949 -3.355 1.00 96.19 175 ALA A N 1
ATOM 1404 C CA . ALA A 1 175 ? 12.789 -3.674 -2.183 1.00 96.19 175 ALA A CA 1
ATOM 1405 C C . ALA A 1 175 ? 14.280 -3.551 -2.520 1.00 96.19 175 ALA A C 1
ATOM 1407 O O . ALA A 1 175 ? 14.941 -2.657 -2.002 1.00 96.19 175 ALA A O 1
ATOM 1408 N N . GLU A 1 176 ? 14.804 -4.408 -3.396 1.00 96.62 176 GLU A N 1
ATOM 1409 C CA . GLU A 1 176 ? 16.191 -4.345 -3.863 1.00 96.62 176 GLU A CA 1
ATOM 1410 C C . GLU A 1 176 ? 16.473 -3.026 -4.588 1.00 96.62 176 GLU A C 1
ATOM 1412 O O . GLU A 1 176 ? 17.422 -2.321 -4.256 1.00 96.62 176 GLU A O 1
ATOM 1417 N N . TRP A 1 177 ? 15.590 -2.627 -5.502 1.00 96.94 177 TRP A N 1
ATOM 1418 C CA . TRP A 1 177 ? 15.685 -1.329 -6.165 1.00 96.94 177 TRP A CA 1
ATOM 1419 C C . TRP A 1 177 ? 15.529 -0.147 -5.205 1.00 96.94 177 TRP A C 1
ATOM 1421 O O . TRP A 1 177 ? 16.245 0.841 -5.300 1.00 96.94 177 TRP A O 1
ATOM 1431 N N . ALA A 1 178 ? 14.601 -0.235 -4.256 1.00 96.62 178 ALA A N 1
ATOM 1432 C CA . ALA A 1 178 ? 14.358 0.824 -3.283 1.00 96.62 178 ALA A CA 1
ATOM 1433 C C . ALA A 1 178 ? 15.555 1.040 -2.331 1.00 96.62 178 ALA A C 1
ATOM 1435 O O . ALA A 1 178 ? 15.664 2.103 -1.718 1.00 96.62 178 ALA A O 1
ATOM 1436 N N . ARG A 1 179 ? 16.453 0.054 -2.215 1.00 97.25 179 ARG A N 1
ATOM 1437 C CA . ARG A 1 179 ? 17.703 0.134 -1.444 1.00 97.25 179 ARG A CA 1
ATOM 1438 C C . ARG A 1 179 ? 18.858 0.773 -2.200 1.00 97.25 179 ARG A C 1
ATOM 1440 O O . ARG A 1 179 ? 19.876 1.040 -1.563 1.00 97.25 179 ARG A O 1
ATOM 1447 N N . T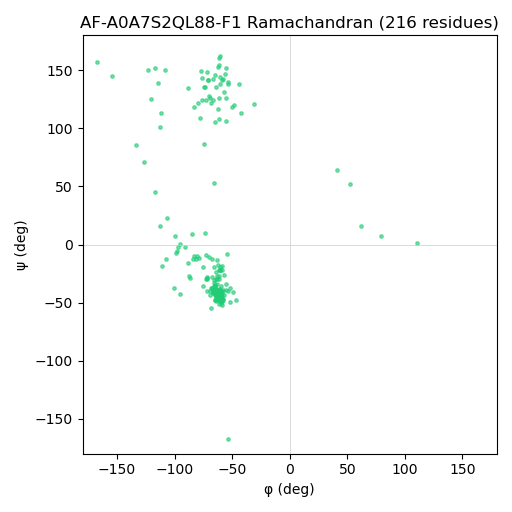HR A 1 180 ? 18.761 0.979 -3.517 1.00 97.06 180 THR A N 1
ATOM 1448 C CA . THR A 1 180 ? 19.902 1.551 -4.232 1.00 97.06 180 THR A CA 1
ATOM 1449 C C . THR A 1 180 ? 20.174 2.980 -3.742 1.00 97.06 180 THR A C 1
ATOM 1451 O O . THR A 1 180 ? 19.227 3.695 -3.386 1.00 97.06 180 THR A O 1
ATOM 1454 N N . PRO A 1 181 ? 21.447 3.418 -3.700 1.00 96.12 181 PRO A N 1
ATOM 1455 C CA . PRO A 1 181 ? 21.808 4.744 -3.197 1.00 96.12 181 PRO A CA 1
ATOM 1456 C C . PRO A 1 181 ? 21.104 5.899 -3.921 1.00 96.12 181 PRO A C 1
ATOM 1458 O O . PRO A 1 181 ? 20.912 6.961 -3.340 1.00 96.12 181 PRO A O 1
ATOM 1461 N N . GLU A 1 182 ? 20.697 5.703 -5.177 1.00 95.06 182 GLU A N 1
ATOM 1462 C CA . GLU A 1 182 ? 19.988 6.709 -5.972 1.00 95.06 182 GLU A CA 1
ATOM 1463 C C . GLU A 1 182 ? 18.540 6.919 -5.506 1.00 95.06 182 GLU A C 1
ATOM 1465 O O . GLU A 1 182 ? 17.978 7.998 -5.692 1.00 95.06 182 GLU A O 1
ATOM 1470 N N . VAL A 1 183 ? 17.916 5.885 -4.931 1.00 95.06 183 VAL A N 1
ATOM 1471 C CA . VAL A 1 183 ? 16.503 5.896 -4.525 1.00 95.06 183 VAL A CA 1
ATOM 1472 C C . VAL A 1 183 ? 16.350 6.139 -3.023 1.00 95.06 183 VAL A C 1
ATOM 1474 O O . VAL A 1 183 ? 15.392 6.812 -2.623 1.00 95.06 183 VAL A O 1
ATOM 1477 N N . ASP A 1 184 ? 17.259 5.583 -2.217 1.00 94.81 184 ASP A N 1
ATOM 1478 C CA . ASP A 1 184 ? 17.363 5.712 -0.756 1.00 94.81 184 ASP A CA 1
ATOM 1479 C C . ASP A 1 184 ? 16.006 5.658 -0.027 1.00 94.81 184 ASP A C 1
ATOM 1481 O O . ASP A 1 184 ? 15.513 6.629 0.551 1.00 94.81 184 ASP A O 1
ATOM 1485 N N . CYS A 1 185 ? 15.335 4.508 -0.114 1.00 96.69 185 CYS A N 1
ATOM 1486 C CA . CYS A 1 185 ? 14.061 4.254 0.568 1.00 96.69 185 CYS A CA 1
ATOM 1487 C C . CYS A 1 185 ? 14.197 3.304 1.757 1.00 96.69 185 CYS A C 1
ATOM 1489 O O . CYS A 1 185 ? 13.219 2.674 2.168 1.00 96.69 185 CYS A O 1
ATOM 1491 N N . GLN A 1 186 ? 15.396 3.187 2.333 1.00 96.19 186 GLN A N 1
ATOM 1492 C CA . GLN A 1 186 ? 15.648 2.242 3.420 1.00 96.19 186 GLN A CA 1
ATOM 1493 C C . GLN A 1 186 ? 14.702 2.484 4.605 1.00 96.19 186 GLN A C 1
ATOM 1495 O O . GLN A 1 186 ? 14.108 1.542 5.130 1.00 96.19 186 GLN A O 1
ATOM 1500 N N . ARG A 1 187 ? 14.487 3.753 4.975 1.00 96.56 187 ARG A N 1
ATOM 1501 C CA . ARG A 1 187 ? 13.553 4.138 6.044 1.00 96.56 187 ARG A CA 1
ATOM 1502 C C . ARG A 1 187 ? 12.109 3.731 5.735 1.00 96.56 187 ARG A C 1
ATOM 1504 O O . ARG A 1 187 ? 11.395 3.302 6.637 1.00 96.56 187 ARG A O 1
ATOM 1511 N N . HIS A 1 188 ? 11.673 3.833 4.481 1.00 96.81 188 HIS A N 1
ATOM 1512 C CA . HIS A 1 188 ? 10.323 3.444 4.071 1.00 96.81 188 HIS A CA 1
ATOM 1513 C C . HIS A 1 188 ? 10.129 1.928 4.127 1.00 96.81 188 HIS A C 1
ATOM 1515 O O . HIS A 1 188 ? 9.095 1.452 4.593 1.00 96.81 188 HIS A O 1
ATOM 1521 N N . LEU A 1 189 ? 11.143 1.162 3.712 1.00 96.12 189 LEU A N 1
ATOM 1522 C CA . LEU A 1 189 ? 11.121 -0.302 3.765 1.00 96.12 189 LEU A CA 1
ATOM 1523 C C . LEU A 1 189 ? 11.026 -0.833 5.202 1.00 96.12 189 LEU A C 1
ATOM 1525 O O . LEU A 1 189 ? 10.394 -1.869 5.419 1.00 96.12 189 LEU A O 1
ATOM 1529 N N . MET A 1 190 ? 11.559 -0.105 6.192 1.00 95.81 190 MET A N 1
ATOM 1530 C CA . MET A 1 190 ? 11.464 -0.485 7.609 1.00 95.81 190 MET A CA 1
ATOM 1531 C C . MET A 1 190 ? 10.023 -0.621 8.116 1.00 95.81 190 MET A C 1
ATOM 1533 O O . MET A 1 190 ? 9.812 -1.342 9.095 1.00 95.81 190 MET A O 1
ATOM 1537 N N . LEU A 1 191 ? 9.035 0.007 7.465 1.00 94.62 191 LEU A N 1
ATOM 1538 C CA . LEU A 1 191 ? 7.612 -0.188 7.776 1.00 94.62 191 LEU A CA 1
ATOM 1539 C C . LEU A 1 191 ? 7.166 -1.642 7.571 1.00 94.62 191 LEU A C 1
ATOM 1541 O O . LEU A 1 191 ? 6.285 -2.128 8.279 1.00 94.62 191 LEU A O 1
ATOM 1545 N N . PHE A 1 192 ? 7.806 -2.343 6.635 1.00 95.44 192 PHE A N 1
ATOM 1546 C CA . PHE A 1 192 ? 7.408 -3.668 6.163 1.00 95.44 192 PHE A CA 1
ATOM 1547 C C . PHE A 1 192 ? 8.372 -4.780 6.574 1.00 95.44 192 PHE A C 1
ATOM 1549 O O . PHE A 1 192 ? 7.990 -5.947 6.549 1.00 95.44 192 PHE A O 1
ATOM 1556 N N . THR A 1 193 ? 9.608 -4.455 6.963 1.00 94.44 193 THR A N 1
ATOM 1557 C CA . THR A 1 193 ? 10.603 -5.429 7.446 1.00 94.44 193 THR A CA 1
ATOM 1558 C C . THR A 1 193 ? 10.109 -6.148 8.702 1.00 94.44 193 THR A C 1
ATOM 1560 O O . THR A 1 193 ? 9.452 -5.527 9.539 1.00 94.44 193 THR A O 1
ATOM 1563 N N . ALA A 1 194 ? 10.422 -7.430 8.880 1.00 92.25 194 ALA A N 1
ATOM 1564 C CA . ALA A 1 194 ? 10.083 -8.134 10.116 1.00 92.25 194 ALA A CA 1
ATOM 1565 C C . ALA A 1 194 ? 10.756 -7.516 11.352 1.00 92.25 194 ALA A C 1
ATOM 1567 O O . ALA A 1 194 ? 11.787 -6.849 11.261 1.00 92.25 194 ALA A O 1
ATOM 1568 N N . GLU A 1 195 ? 10.141 -7.701 12.521 1.00 88.69 195 GLU A N 1
ATOM 1569 C CA . GLU A 1 195 ? 10.828 -7.447 13.789 1.00 88.69 195 GLU A CA 1
ATOM 1570 C C . GLU A 1 195 ? 11.834 -8.568 14.005 1.00 88.69 195 GLU A C 1
ATOM 1572 O O . GLU A 1 195 ? 11.467 -9.743 13.987 1.00 88.69 195 GLU A O 1
ATOM 1577 N N . GLN A 1 196 ? 13.102 -8.207 14.194 1.00 82.62 196 GLN A N 1
ATOM 1578 C CA . GLN A 1 196 ? 14.079 -9.180 14.650 1.00 82.62 196 GLN A CA 1
ATOM 1579 C C . GLN A 1 196 ? 13.733 -9.535 16.098 1.00 82.62 196 GLN A C 1
ATOM 1581 O O . GLN A 1 196 ? 13.581 -8.619 16.916 1.00 82.62 196 GLN A O 1
ATOM 1586 N N . PRO A 1 197 ? 13.566 -10.828 16.430 1.00 78.25 197 PRO A N 1
ATOM 1587 C CA . PRO A 1 197 ? 13.409 -11.216 17.819 1.00 78.25 197 PRO A CA 1
ATOM 1588 C C . PRO A 1 197 ? 14.648 -10.747 18.599 1.00 78.25 197 PRO A C 1
ATOM 1590 O O . PRO A 1 197 ? 15.754 -10.774 18.048 1.00 78.25 197 PRO A O 1
ATOM 1593 N N . PRO A 1 198 ? 14.490 -10.288 19.853 1.00 76.94 198 PRO A N 1
ATOM 1594 C CA . PRO A 1 198 ? 15.640 -9.963 20.684 1.00 76.94 198 PRO A CA 1
ATOM 1595 C C . PRO A 1 198 ? 16.533 -11.203 20.759 1.00 76.94 198 PRO A C 1
ATOM 1597 O O . PRO A 1 198 ? 16.047 -12.284 21.082 1.00 76.94 198 PRO A O 1
ATOM 1600 N N . ALA A 1 199 ? 17.813 -11.056 20.412 1.00 77.88 199 ALA A N 1
ATOM 1601 C CA . ALA A 1 199 ? 18.755 -12.165 20.454 1.00 77.88 199 ALA A CA 1
ATOM 1602 C C . ALA A 1 199 ? 18.869 -12.664 21.903 1.00 77.88 199 ALA A C 1
ATOM 1604 O O . ALA A 1 199 ? 19.413 -11.966 22.763 1.00 77.88 199 ALA A O 1
ATOM 1605 N N . GLY A 1 200 ? 18.304 -13.838 22.184 1.00 81.69 200 GLY A N 1
ATOM 1606 C CA . GLY A 1 200 ? 18.410 -14.478 23.484 1.00 81.69 200 GLY A CA 1
ATOM 1607 C C . GLY A 1 200 ? 19.832 -15.002 23.708 1.00 81.69 200 GLY A C 1
ATOM 1608 O O . GLY A 1 200 ? 20.456 -15.511 22.770 1.00 81.69 200 GLY A O 1
ATOM 1609 N N . PRO A 1 201 ? 20.387 -14.901 24.929 1.00 79.38 201 PRO A N 1
ATOM 1610 C CA . PRO A 1 201 ? 21.659 -15.537 25.244 1.00 79.38 201 PRO A CA 1
ATOM 1611 C C . PRO A 1 201 ? 21.507 -17.064 25.157 1.00 79.38 201 PRO A C 1
ATOM 1613 O O . PRO A 1 201 ? 20.931 -17.686 26.044 1.00 79.38 201 PRO A O 1
ATOM 1616 N N . GLY A 1 202 ? 22.039 -17.659 24.085 1.00 84.62 202 GLY A N 1
ATOM 1617 C CA . GLY A 1 202 ? 22.088 -19.113 23.882 1.00 84.62 202 GLY A CA 1
ATOM 1618 C C . GLY A 1 202 ? 21.182 -19.668 22.780 1.00 84.62 202 GLY A C 1
ATOM 1619 O O . GLY A 1 202 ? 21.196 -20.880 22.567 1.00 84.62 202 GLY A O 1
ATOM 1620 N N . ASP A 1 203 ? 20.437 -18.828 22.057 1.00 77.62 203 ASP A N 1
ATOM 1621 C CA . ASP A 1 203 ? 19.625 -19.309 20.938 1.00 77.62 203 ASP A CA 1
ATOM 1622 C C . ASP A 1 203 ? 20.518 -19.745 19.765 1.00 77.62 203 ASP A C 1
ATOM 1624 O O . ASP A 1 203 ? 21.391 -19.007 19.298 1.00 77.62 203 ASP A O 1
ATOM 1628 N N . ALA A 1 204 ? 20.296 -20.972 19.286 1.00 72.06 204 ALA A N 1
ATOM 1629 C CA . ALA A 1 204 ? 20.881 -21.462 18.043 1.00 72.06 204 ALA A CA 1
ATOM 1630 C C . ALA A 1 204 ? 20.524 -20.503 16.889 1.00 72.06 204 ALA A C 1
ATOM 1632 O O . ALA A 1 204 ? 19.466 -19.871 16.947 1.00 72.06 204 ALA A O 1
ATOM 1633 N N . PRO A 1 205 ? 21.359 -20.390 15.835 1.00 64.69 205 PRO A N 1
ATOM 1634 C CA . PRO A 1 205 ? 21.052 -19.535 14.695 1.00 64.69 205 PRO A CA 1
ATOM 1635 C C . PRO A 1 205 ? 19.685 -19.931 14.135 1.00 64.69 205 PRO A C 1
ATOM 1637 O O . PRO A 1 205 ? 19.527 -21.003 13.548 1.00 64.69 205 PRO A O 1
ATOM 1640 N N . ALA A 1 206 ? 18.684 -19.085 14.386 1.00 63.47 206 ALA A N 1
ATOM 1641 C CA . ALA A 1 206 ? 17.341 -19.298 13.885 1.00 63.47 206 ALA A CA 1
ATOM 1642 C C . ALA A 1 206 ? 17.409 -19.430 12.359 1.00 63.47 206 ALA A C 1
ATOM 1644 O O . ALA A 1 206 ? 18.248 -18.793 11.712 1.00 63.47 206 ALA A O 1
ATOM 1645 N N . ALA A 1 207 ? 16.528 -20.259 11.786 1.00 64.56 207 ALA A N 1
ATOM 1646 C CA . ALA A 1 207 ? 16.304 -20.267 10.343 1.00 64.56 207 ALA A CA 1
ATOM 1647 C C . ALA A 1 207 ? 16.203 -18.816 9.854 1.00 64.56 207 ALA A C 1
ATOM 1649 O O . ALA A 1 207 ? 15.613 -17.996 10.561 1.00 64.56 207 ALA A O 1
ATOM 1650 N N . ALA A 1 208 ? 16.830 -18.512 8.708 1.00 66.88 208 ALA A N 1
ATOM 1651 C CA . ALA A 1 208 ? 16.963 -17.148 8.202 1.00 66.88 208 ALA A CA 1
ATOM 1652 C C . ALA A 1 208 ? 15.631 -16.403 8.394 1.00 66.88 208 ALA A C 1
ATOM 1654 O O . ALA A 1 208 ? 14.629 -16.839 7.820 1.00 66.88 208 ALA A O 1
ATOM 1655 N N . PRO A 1 209 ? 15.586 -15.383 9.271 1.00 73.19 209 PRO A N 1
ATOM 1656 C CA . PRO A 1 209 ? 14.326 -14.784 9.672 1.00 73.19 209 PRO A CA 1
ATOM 1657 C C . PRO A 1 209 ? 13.622 -14.246 8.433 1.00 73.19 209 PRO A C 1
ATOM 1659 O O . PRO A 1 209 ? 14.279 -13.714 7.532 1.00 73.19 209 PRO A O 1
ATOM 1662 N N . ASP A 1 210 ? 12.295 -14.386 8.392 1.00 83.19 210 ASP A N 1
ATOM 1663 C CA . ASP A 1 210 ? 11.490 -13.763 7.349 1.00 83.19 210 ASP A CA 1
ATOM 1664 C C . ASP A 1 210 ? 11.889 -12.288 7.257 1.00 83.19 210 ASP A C 1
ATOM 1666 O O . ASP A 1 210 ? 11.767 -11.539 8.221 1.00 83.19 210 ASP A O 1
ATOM 1670 N N . GLU A 1 211 ? 12.410 -11.862 6.108 1.00 88.44 211 GLU A N 1
ATOM 1671 C CA . GLU A 1 211 ? 12.889 -10.487 5.932 1.00 88.44 211 GLU A CA 1
ATOM 1672 C C . GLU A 1 211 ? 11.730 -9.478 6.059 1.00 88.44 211 GLU A C 1
ATOM 1674 O O . GLU A 1 211 ? 11.912 -8.347 6.515 1.00 88.44 211 GLU A O 1
ATOM 1679 N N . TRP A 1 212 ? 10.512 -9.897 5.702 1.00 91.25 212 TRP A N 1
ATOM 1680 C CA . TRP A 1 212 ? 9.334 -9.041 5.573 1.00 91.25 212 TRP A CA 1
ATOM 1681 C C . TRP A 1 212 ? 8.207 -9.493 6.504 1.00 91.25 212 TRP A C 1
ATOM 1683 O O . TRP A 1 212 ? 7.738 -10.623 6.425 1.00 91.25 212 TRP A O 1
ATOM 1693 N N . ALA A 1 213 ? 7.709 -8.579 7.339 1.00 87.25 213 ALA A N 1
ATOM 1694 C CA . ALA A 1 213 ? 6.484 -8.774 8.115 1.00 87.25 213 ALA A CA 1
ATOM 1695 C C . ALA A 1 213 ? 5.224 -8.696 7.241 1.00 87.25 213 ALA A C 1
ATOM 1697 O O . ALA A 1 213 ? 4.203 -9.285 7.598 1.00 87.25 213 ALA A O 1
ATOM 1698 N N . PHE A 1 214 ? 5.260 -7.928 6.148 1.00 90.25 214 PHE A N 1
ATOM 1699 C CA . PHE A 1 214 ? 4.111 -7.715 5.269 1.00 90.25 214 PHE A CA 1
ATOM 1700 C C . PHE A 1 214 ? 4.549 -7.358 3.844 1.00 90.25 214 PHE A C 1
ATOM 1702 O O . PHE A 1 214 ? 5.531 -6.643 3.658 1.00 90.25 214 PHE A O 1
ATOM 1709 N N . VAL A 1 215 ? 3.786 -7.822 2.851 1.00 88.50 215 VAL A N 1
ATOM 1710 C CA . VAL A 1 215 ? 3.960 -7.484 1.433 1.00 88.50 215 VAL A CA 1
ATOM 1711 C C . VAL A 1 215 ? 2.757 -6.642 0.989 1.00 88.50 215 VAL A C 1
ATOM 1713 O O . VAL A 1 215 ? 1.656 -7.181 0.919 1.00 88.50 215 VAL A O 1
ATOM 1716 N N . PRO A 1 216 ? 2.928 -5.348 0.652 1.00 81.56 216 PRO A N 1
ATOM 1717 C CA . PRO A 1 216 ? 1.820 -4.452 0.286 1.00 81.56 216 PRO A CA 1
ATOM 1718 C C . PRO A 1 216 ? 0.967 -4.871 -0.917 1.00 81.56 216 PRO A C 1
ATOM 1720 O O . PRO A 1 216 ? -0.136 -4.352 -1.086 1.00 81.56 216 PRO A O 1
ATOM 1723 N N . ALA A 1 217 ? 1.486 -5.774 -1.752 1.00 69.75 217 ALA A N 1
ATOM 1724 C CA . ALA A 1 217 ? 0.827 -6.294 -2.948 1.00 69.75 217 ALA A CA 1
ATOM 1725 C C . ALA A 1 217 ? -0.003 -7.575 -2.707 1.00 69.75 217 ALA A C 1
ATOM 1727 O O . ALA A 1 217 ? -0.592 -8.080 -3.662 1.00 69.75 217 ALA A O 1
ATOM 1728 N N . ALA A 1 218 ? -0.009 -8.114 -1.480 1.00 47.53 218 ALA A N 1
ATOM 1729 C CA . ALA A 1 218 ? -0.733 -9.331 -1.102 1.00 47.53 218 ALA A CA 1
ATOM 1730 C C . ALA A 1 218 ? -2.105 -9.046 -0.468 1.00 47.53 218 ALA A C 1
ATOM 1732 O O . ALA A 1 218 ? -2.279 -7.969 0.154 1.00 47.53 218 ALA A O 1
#

Organism: NCBI:txid1333877

Mean predicted aligned error: 7.29 Å

Sequence (218 aa):
EGEVPVLALNRGVAAFTSSPIYGQCQAQVLLTGWYDQNQLLDLFAGPQIRTAYDCAKKRLRAQFLCALNRATLAEAKRHNDCVRGNWQAVMMQFPEIGMWRELYDKIRMRVWSRDEIKRERGSMWDDEEGPRASAWAKVWRGRIGAILPRGMDAAAPWTDPDVRQLCVALWKDIAEWARTPEVDCQRHLMLFTAEQPPAGPGDAPAAAPDEWAFVPAA

Secondary structure (DSSP, 8-state):
-PPPPHHHHHHHHHHHHH-GGGTT--HHHHHHHHHH-SHHHHHHTSHHHHHHHHHS-HHHHHHHHHHHHHHHHHHHHHTTT---THHHHHHHH-THHHHHHHHHHHHHHHHB-SGGGGS----TTSTTS-SPBPHHHHHHHHHHHHHSPTT-SSPPPTT-HHHHHHHHHHHHHHHHHHTSTTT--HHHHTTTBPPPPP--TT----S---SBS--TT-

Radius of gyration: 20.52 Å; Cα contacts (8 Å, |Δi|>4): 150; chains: 1; bounding box: 47×40×61 Å